Protein AF-A0A2W4PT23-F1 (afdb_monomer_lite)

Secondary structure (DSSP, 8-state):
-EE-TTSEEEEEEE--SS--SS-EEEEEEETTEEEEEEEE---TT-EEEEEEETT-EEEEEE--SS-S-EEEEEE---SPPP-----------PPPPPPPPPPPPPPP-EEEEEEEETTTEEEEEEEE-SS--SS-EEEEEE-TTS-EEEEEEE---TT-EEEEEE-S--SEEEEEETTEEEEEEES--SS------PPP-EEEEEEEETTTEEEEEEEE-SSPPSS-EEEEEE-TT--EEEEEEE---TT-EEEEEE--SS---EEE-TT-

pLDDT: mean 80.27, std 12.63, range [42.88, 95.69]

Sequence (272 aa):
MRCLPDLRARFTILNNGGDMPSPGQYTVVEPSSPDRTESFQLAAGESIDFDAAGNARIDLTYATRSLPFVFLTVQGRCLPLPTVTATATSTPDQPTPPPPPPPPPPAPSLQAAGVCNMTGSASFTITNSGGDMPQQSSYTVTNPAGGTLTSGNFQLAAGDSITIPVTGFNGDITLSGPDFAPVTVSTLCGVPVQPSPRPPSLTGTGVCLEAGGASFTVSNSGSAMTSAQTYTITDEDGNVLQSGTLQLGAGESITIPFTAPRAATTLKTPNQ

Structure (mmCIF, N/CA/C/O backbone):
data_AF-A0A2W4PT23-F1
#
_entry.id   AF-A0A2W4PT23-F1
#
loop_
_atom_site.group_PDB
_atom_site.id
_atom_site.type_symbol
_atom_site.label_atom_id
_atom_site.label_alt_id
_atom_site.label_comp_id
_atom_site.label_asym_id
_atom_site.label_entity_id
_atom_site.label_seq_id
_atom_site.pdbx_PDB_ins_code
_atom_site.Cartn_x
_atom_site.Cartn_y
_atom_site.Cartn_z
_atom_site.occupancy
_atom_site.B_iso_or_equiv
_atom_site.auth_seq_id
_atom_site.auth_comp_id
_atom_site.auth_asym_id
_atom_site.auth_atom_id
_atom_site.pdbx_PDB_model_num
ATOM 1 N N . MET A 1 1 ? -6.877 -13.614 42.109 1.00 81.25 1 MET A N 1
ATOM 2 C CA . MET A 1 1 ? -7.498 -12.956 43.282 1.00 81.25 1 MET A CA 1
ATOM 3 C C . MET A 1 1 ? -7.452 -13.905 44.462 1.00 81.25 1 MET A C 1
ATOM 5 O O . MET A 1 1 ? -7.795 -15.073 44.304 1.00 81.25 1 MET A O 1
ATOM 9 N N . ARG A 1 2 ? -7.068 -13.403 45.636 1.00 87.00 2 ARG A N 1
ATOM 10 C CA . ARG A 1 2 ? -7.125 -14.136 46.903 1.00 87.00 2 ARG A CA 1
ATOM 11 C C . ARG A 1 2 ? -7.658 -13.226 48.006 1.00 87.00 2 ARG A C 1
ATOM 13 O O . ARG A 1 2 ? -7.188 -12.103 48.147 1.00 87.00 2 ARG A O 1
ATOM 20 N N . CYS A 1 3 ? -8.599 -13.729 48.798 1.00 87.06 3 CYS A N 1
ATOM 21 C CA . CYS A 1 3 ? -9.109 -13.003 49.955 1.00 87.06 3 CYS A CA 1
ATOM 22 C C . CYS A 1 3 ? -8.096 -12.999 51.097 1.00 87.06 3 CYS A C 1
ATOM 24 O O . CYS A 1 3 ? -7.482 -14.027 51.403 1.00 87.06 3 CYS A O 1
ATOM 26 N N . LEU A 1 4 ? -7.930 -11.828 51.700 1.00 85.25 4 LEU A N 1
ATOM 27 C CA . LEU A 1 4 ? -7.117 -11.612 52.884 1.00 85.25 4 LEU A CA 1
ATOM 28 C C . LEU A 1 4 ? -8.009 -11.683 54.139 1.00 85.25 4 LEU A C 1
ATOM 30 O O . LEU A 1 4 ? -9.219 -11.461 54.053 1.00 85.25 4 LEU A O 1
ATOM 34 N N . PRO A 1 5 ? -7.445 -12.029 55.309 1.00 79.19 5 PRO A N 1
ATOM 35 C CA . PRO A 1 5 ? -8.213 -12.178 56.549 1.00 79.19 5 PRO A CA 1
ATOM 36 C C . PRO A 1 5 ? -8.799 -10.861 57.089 1.00 79.19 5 PRO A C 1
ATOM 38 O O . PRO A 1 5 ? -9.633 -10.886 57.985 1.00 79.19 5 PRO A O 1
ATOM 41 N N . ASP A 1 6 ? -8.382 -9.720 56.548 1.00 82.50 6 ASP A N 1
ATOM 42 C CA . ASP A 1 6 ? -8.751 -8.362 56.955 1.00 82.50 6 ASP A CA 1
ATOM 43 C C . ASP A 1 6 ? -9.803 -7.718 56.031 1.00 82.50 6 ASP A C 1
ATOM 45 O O . ASP A 1 6 ? -9.895 -6.495 55.953 1.00 82.50 6 ASP A O 1
ATOM 49 N N . LEU A 1 7 ? -10.594 -8.536 55.325 1.00 79.00 7 LEU A N 1
ATOM 50 C CA . LEU A 1 7 ? -11.640 -8.108 54.382 1.00 79.00 7 LEU A CA 1
ATOM 51 C C . LEU A 1 7 ? -11.121 -7.419 53.107 1.00 79.00 7 LEU A C 1
ATOM 53 O O . LEU A 1 7 ? -11.925 -6.941 52.303 1.00 79.00 7 LEU A O 1
ATOM 57 N N . ARG A 1 8 ? -9.803 -7.396 52.874 1.00 85.75 8 ARG A N 1
ATOM 58 C CA . ARG A 1 8 ? -9.197 -6.961 51.607 1.00 85.75 8 ARG A CA 1
ATOM 59 C C . ARG A 1 8 ? -9.041 -8.122 50.623 1.00 85.75 8 ARG A C 1
ATOM 61 O O . ARG A 1 8 ? -9.168 -9.300 50.972 1.00 85.75 8 ARG A O 1
ATOM 68 N N . ALA A 1 9 ? -8.776 -7.793 49.366 1.00 86.94 9 ALA A N 1
ATOM 69 C CA . ALA A 1 9 ? -8.454 -8.748 48.316 1.00 86.94 9 ALA A CA 1
ATOM 70 C C . ALA A 1 9 ? -7.077 -8.429 47.729 1.00 86.94 9 ALA A C 1
ATOM 72 O O . ALA A 1 9 ? -6.799 -7.285 47.378 1.00 86.94 9 ALA A O 1
ATOM 73 N N . ARG A 1 10 ? -6.243 -9.461 47.577 1.00 89.12 10 ARG A N 1
ATOM 74 C CA . ARG A 1 10 ? -5.016 -9.383 46.783 1.00 89.12 10 ARG A CA 1
ATOM 75 C C . ARG A 1 10 ? -5.307 -9.776 45.343 1.00 89.12 10 ARG A C 1
ATOM 77 O O . ARG A 1 10 ? -5.818 -10.877 45.077 1.00 89.12 10 ARG A O 1
ATOM 84 N N . PHE A 1 11 ? -4.979 -8.888 44.419 1.00 91.44 11 PHE A N 1
ATOM 85 C CA . PHE A 1 11 ? -5.082 -9.094 42.983 1.00 91.44 11 PHE A CA 1
ATOM 86 C C . PHE A 1 11 ? -3.703 -9.400 42.410 1.00 91.44 11 PHE A C 1
ATOM 88 O O . PHE A 1 11 ? -2.712 -8.822 42.838 1.00 91.44 11 PHE A O 1
ATOM 95 N N . THR A 1 12 ? -3.675 -10.321 41.449 1.00 91.19 12 THR A N 1
ATOM 96 C CA . THR A 1 12 ? -2.465 -10.741 40.740 1.00 91.19 12 THR A CA 1
ATOM 97 C C . THR A 1 12 ? -2.741 -10.568 39.259 1.00 91.19 12 THR A C 1
ATOM 99 O O . THR A 1 12 ? -3.706 -11.152 38.754 1.00 91.19 12 THR A O 1
ATOM 102 N N . ILE A 1 13 ? -1.917 -9.782 38.576 1.00 91.56 13 ILE A N 1
ATOM 103 C CA . ILE A 1 13 ? -1.902 -9.703 37.115 1.00 91.56 13 ILE A CA 1
ATOM 104 C C . ILE A 1 13 ? -0.728 -10.559 36.663 1.00 91.56 13 ILE A C 1
ATOM 106 O O . ILE A 1 13 ? 0.407 -10.260 37.013 1.00 91.56 13 ILE A O 1
ATOM 110 N N . LEU A 1 14 ? -1.008 -11.629 35.922 1.00 90.25 14 LEU A N 1
ATOM 111 C CA . LEU A 1 14 ? -0.014 -12.586 35.439 1.00 90.25 14 LEU A CA 1
ATOM 112 C C . LEU A 1 14 ? -0.010 -12.589 33.910 1.00 90.25 14 LEU A C 1
ATOM 114 O O . LEU A 1 14 ? -1.056 -12.803 33.290 1.00 90.25 14 LEU A O 1
ATOM 118 N N . ASN A 1 15 ? 1.163 -12.407 33.307 1.00 87.94 15 ASN A N 1
ATOM 119 C CA . ASN A 1 15 ? 1.339 -12.547 31.870 1.00 87.94 15 ASN A CA 1
ATOM 120 C C . ASN A 1 15 ? 1.657 -14.005 31.502 1.00 87.94 15 ASN A C 1
ATOM 122 O O . ASN A 1 15 ? 2.804 -14.433 31.548 1.00 87.94 15 ASN A O 1
ATOM 126 N N . ASN A 1 16 ? 0.644 -14.766 31.085 1.00 85.62 16 ASN A N 1
ATOM 127 C CA . ASN A 1 16 ? 0.825 -16.141 30.592 1.00 85.62 16 ASN A CA 1
ATOM 128 C C . ASN A 1 16 ? 1.268 -16.222 29.116 1.00 85.62 16 ASN A C 1
ATOM 130 O O . ASN A 1 16 ? 1.368 -17.319 28.567 1.00 85.62 16 ASN A O 1
ATOM 134 N N . GLY A 1 17 ? 1.463 -15.079 28.452 1.00 83.62 17 GLY A N 1
ATOM 135 C CA . GLY A 1 17 ? 1.886 -14.984 27.058 1.00 83.62 17 GLY A CA 1
ATOM 136 C C . GLY A 1 17 ? 3.363 -14.618 26.904 1.00 83.62 17 GLY A C 1
ATOM 137 O O . GLY A 1 17 ? 4.190 -14.885 27.772 1.00 83.62 17 GLY A O 1
ATOM 138 N N . GLY A 1 18 ? 3.692 -14.008 25.762 1.00 81.44 18 GLY A N 1
ATOM 139 C CA . GLY A 1 18 ? 5.002 -13.394 25.524 1.00 81.44 18 GLY A CA 1
ATOM 140 C C . GLY A 1 18 ? 5.109 -11.987 26.120 1.00 81.44 18 GLY A C 1
ATOM 141 O O . GLY A 1 18 ? 4.127 -11.455 26.635 1.00 81.44 18 GLY A O 1
ATOM 142 N N . ASP A 1 19 ? 6.285 -11.369 26.004 1.00 85.44 19 ASP A N 1
ATOM 143 C CA . ASP A 1 19 ? 6.541 -10.020 26.529 1.00 85.44 19 ASP A CA 1
ATOM 144 C C . ASP A 1 19 ? 5.517 -8.993 26.032 1.00 85.44 19 ASP A C 1
ATOM 146 O O . ASP A 1 19 ? 5.179 -8.951 24.839 1.00 85.44 19 ASP A O 1
ATOM 150 N N . MET A 1 20 ? 5.055 -8.137 26.947 1.00 87.50 20 MET A N 1
ATOM 151 C CA . MET A 1 20 ? 4.189 -7.015 26.603 1.00 87.50 20 MET A CA 1
ATOM 152 C C . MET A 1 20 ? 4.924 -6.038 25.663 1.00 87.50 20 MET A C 1
ATOM 154 O O . MET A 1 20 ? 5.997 -5.544 26.021 1.00 87.50 20 MET A O 1
ATOM 158 N N . PRO A 1 21 ? 4.354 -5.704 24.486 1.00 83.06 21 PRO A N 1
ATOM 159 C CA . PRO A 1 21 ? 4.997 -4.820 23.511 1.00 83.06 21 PRO A CA 1
ATOM 160 C C . PRO A 1 21 ? 5.083 -3.359 23.982 1.00 83.06 21 PRO A C 1
ATOM 162 O O . PRO A 1 21 ? 5.933 -2.613 23.504 1.00 83.06 21 PRO A O 1
ATOM 165 N N . SER A 1 22 ? 4.220 -2.947 24.915 1.00 86.88 22 SER A N 1
ATOM 166 C CA . SER A 1 22 ? 4.201 -1.619 25.532 1.00 86.88 22 SER A CA 1
ATOM 167 C C . SER A 1 22 ? 3.614 -1.694 26.950 1.00 86.88 22 SER A C 1
ATOM 169 O O . SER A 1 22 ? 2.909 -2.663 27.255 1.00 86.88 22 SER A O 1
ATOM 171 N N . PRO A 1 23 ? 3.849 -0.687 27.814 1.00 84.88 23 PRO A N 1
ATOM 172 C CA . PRO A 1 23 ? 3.191 -0.603 29.116 1.00 84.88 23 PRO A CA 1
ATOM 173 C C . PRO A 1 23 ? 1.659 -0.602 29.000 1.00 84.88 23 PRO A C 1
ATOM 175 O O . PRO A 1 23 ? 1.096 0.071 28.135 1.00 84.88 23 PRO A O 1
ATOM 178 N N . GLY A 1 24 ? 1.000 -1.353 29.880 1.00 88.12 24 GLY A N 1
ATOM 179 C CA . GLY A 1 24 ? -0.436 -1.305 30.137 1.00 88.12 24 GLY A CA 1
ATOM 180 C C . GLY A 1 24 ? -0.767 -0.428 31.347 1.00 88.12 24 GLY A C 1
ATOM 181 O O . GLY A 1 24 ? 0.122 0.118 32.001 1.00 88.12 24 GLY A O 1
ATOM 182 N N . GLN A 1 25 ? -2.056 -0.296 31.647 1.00 91.25 25 GLN A N 1
ATOM 183 C CA . GLN A 1 25 ? -2.590 0.452 32.787 1.00 91.25 25 GLN A CA 1
ATOM 184 C C . GLN A 1 25 ? -3.638 -0.392 33.517 1.00 91.25 25 GLN A C 1
ATOM 186 O O . GLN A 1 25 ? -4.401 -1.122 32.880 1.00 91.25 25 GLN A O 1
ATOM 191 N N . TYR A 1 26 ? -3.710 -0.276 34.837 1.00 90.75 26 TYR A N 1
ATOM 192 C CA . TYR A 1 26 ? -4.813 -0.814 35.625 1.00 90.75 26 TYR A CA 1
ATOM 193 C C . TYR A 1 26 ? -5.399 0.259 36.535 1.00 90.75 26 TYR A C 1
ATOM 195 O O . TYR A 1 26 ? -4.670 1.066 37.107 1.00 90.75 26 TYR A O 1
ATOM 203 N N . THR A 1 27 ? -6.721 0.250 36.672 1.00 88.88 27 THR A N 1
ATOM 204 C CA . THR A 1 27 ? -7.474 1.147 37.543 1.00 88.88 27 THR A CA 1
ATOM 205 C C . THR A 1 27 ? -8.148 0.338 38.639 1.00 88.88 27 THR A C 1
ATOM 207 O O . THR A 1 27 ? -8.889 -0.609 38.368 1.00 88.88 27 THR A O 1
ATOM 210 N N . VAL A 1 28 ? -7.884 0.717 39.885 1.00 89.38 28 VAL A N 1
ATOM 211 C CA . VAL A 1 28 ? -8.547 0.189 41.075 1.00 89.38 28 VAL A CA 1
ATOM 212 C C . VAL A 1 28 ? -9.722 1.101 41.400 1.00 89.38 28 VAL A C 1
ATOM 214 O O . VAL A 1 28 ? -9.522 2.258 41.766 1.00 89.38 28 VAL A O 1
ATOM 217 N N . VAL A 1 29 ? -10.932 0.567 41.268 1.00 85.88 29 VAL A N 1
ATOM 218 C CA . VAL A 1 29 ? -12.188 1.245 41.594 1.00 85.88 29 VAL A CA 1
ATOM 219 C C . VAL A 1 29 ? -12.684 0.707 42.931 1.00 85.88 29 VAL A C 1
ATOM 221 O O . VAL A 1 29 ? -13.097 -0.456 43.041 1.00 85.88 29 VAL A O 1
ATOM 224 N N . GLU A 1 30 ? -12.637 1.549 43.961 1.00 83.88 30 GLU A N 1
ATOM 225 C CA . GLU A 1 30 ? -13.124 1.221 45.300 1.00 83.88 30 GLU A CA 1
ATOM 226 C C . GLU A 1 30 ? -14.413 1.996 45.611 1.00 83.88 30 GLU A C 1
ATOM 228 O O . GLU A 1 30 ? -14.512 3.176 45.290 1.00 83.88 30 GLU A O 1
ATOM 233 N N . PRO A 1 31 ? -15.407 1.397 46.293 1.00 70.50 31 PRO A N 1
ATOM 234 C CA . PRO A 1 31 ? -16.685 2.071 46.556 1.00 70.50 31 PRO A CA 1
ATOM 235 C C . PRO A 1 31 ? -16.590 3.339 47.419 1.00 70.50 31 PRO A C 1
ATOM 237 O O . PRO A 1 31 ? -17.523 4.137 47.440 1.00 70.50 31 PRO A O 1
ATOM 240 N N . SER A 1 32 ? -15.509 3.488 48.186 1.00 69.12 32 SER A N 1
ATOM 241 C CA . SER A 1 32 ? -15.332 4.537 49.199 1.00 69.12 32 SER A CA 1
ATOM 242 C C . SER A 1 32 ? -14.021 5.315 49.058 1.00 69.12 32 SER A C 1
ATOM 244 O O . SER A 1 32 ? -13.707 6.120 49.934 1.00 69.12 32 SER A O 1
ATOM 246 N N . SER A 1 33 ? -13.265 5.079 47.985 1.00 72.81 33 SER A N 1
ATOM 247 C CA . SER A 1 33 ? -11.980 5.734 47.722 1.00 72.81 33 SER A CA 1
ATOM 248 C C . SER A 1 33 ? -11.963 6.254 46.283 1.00 72.81 33 SER A C 1
ATOM 250 O O . SER A 1 33 ? -12.642 5.685 45.431 1.00 72.81 33 SER A O 1
ATOM 252 N N . PRO A 1 34 ? -11.211 7.325 45.985 1.00 75.38 34 PRO A N 1
ATOM 253 C CA . PRO A 1 34 ? -11.021 7.760 44.607 1.00 75.38 34 PRO A CA 1
ATOM 254 C C . PRO A 1 34 ? -10.307 6.679 43.787 1.00 75.38 34 PRO A C 1
ATOM 256 O O . PRO A 1 34 ? -9.415 5.996 44.297 1.00 75.38 34 PRO A O 1
ATOM 259 N N . ASP A 1 35 ? -10.678 6.571 42.513 1.00 85.12 35 ASP A N 1
ATOM 260 C CA . ASP A 1 35 ? -10.074 5.622 41.581 1.00 85.12 35 ASP A CA 1
ATOM 261 C C . ASP A 1 35 ? -8.565 5.858 41.456 1.00 85.12 35 ASP A C 1
ATOM 263 O O . ASP A 1 35 ? -8.101 6.992 41.294 1.00 85.12 35 ASP A O 1
ATOM 267 N N . ARG A 1 36 ? -7.788 4.772 41.507 1.00 83.00 36 ARG A N 1
ATOM 268 C CA . ARG A 1 36 ? -6.328 4.822 41.375 1.00 83.00 36 ARG A CA 1
ATOM 269 C C . ARG A 1 36 ? -5.891 4.114 40.107 1.00 83.00 36 ARG A C 1
ATOM 271 O O . ARG A 1 36 ? -6.128 2.918 39.973 1.00 83.00 36 ARG A O 1
ATOM 278 N N . THR A 1 37 ? -5.209 4.831 39.220 1.00 88.31 37 THR A N 1
ATOM 279 C CA . THR A 1 37 ? -4.675 4.282 37.967 1.00 88.31 37 THR A CA 1
ATOM 280 C C . THR A 1 37 ? -3.157 4.194 38.022 1.00 88.31 37 THR A C 1
ATOM 282 O O . THR A 1 37 ? -2.494 5.171 38.368 1.00 88.31 37 THR A O 1
ATOM 285 N N . GLU A 1 38 ? -2.611 3.036 37.662 1.00 83.81 38 GLU A N 1
ATOM 286 C CA . GLU A 1 38 ? -1.173 2.779 37.624 1.00 83.81 38 GLU A CA 1
ATOM 287 C C . GLU A 1 38 ? -0.766 2.033 36.354 1.00 83.81 38 GLU A C 1
ATOM 289 O O . GLU A 1 38 ? -1.519 1.216 35.819 1.00 83.81 38 GLU A O 1
ATOM 294 N N . SER A 1 39 ? 0.455 2.293 35.887 1.00 89.69 39 SER A N 1
ATOM 295 C CA . SER A 1 39 ? 1.035 1.600 34.743 1.00 89.69 39 SER A CA 1
ATOM 296 C C . SER A 1 39 ? 1.781 0.334 35.160 1.00 89.69 39 SER A C 1
ATOM 298 O O . SER A 1 39 ? 2.325 0.236 36.259 1.00 89.69 39 SER A O 1
ATOM 300 N N . PHE A 1 40 ? 1.829 -0.643 34.259 1.00 89.31 40 PHE A N 1
ATOM 301 C CA . PHE A 1 40 ? 2.588 -1.876 34.444 1.00 89.31 40 PHE A CA 1
ATOM 302 C C . PHE A 1 40 ? 3.126 -2.384 33.103 1.00 89.31 40 PHE A C 1
ATOM 304 O O . PHE A 1 40 ? 2.519 -2.173 32.054 1.00 89.31 40 PHE A O 1
ATOM 311 N N . GLN A 1 41 ? 4.262 -3.073 33.117 1.00 91.75 41 GLN A N 1
ATOM 312 C CA . GLN A 1 41 ? 4.786 -3.779 31.951 1.00 91.75 41 GLN A CA 1
ATOM 313 C C . GLN A 1 41 ? 5.394 -5.091 32.429 1.00 91.75 41 GLN A C 1
ATOM 315 O O . GLN A 1 41 ? 6.263 -5.073 33.291 1.00 91.75 41 GLN A O 1
ATOM 320 N N . LEU A 1 42 ? 4.900 -6.207 31.897 1.00 88.19 42 LEU A N 1
ATOM 321 C CA . LEU A 1 42 ? 5.284 -7.554 32.309 1.00 88.19 42 LEU A CA 1
ATOM 322 C C . LEU A 1 42 ? 5.987 -8.278 31.161 1.00 88.19 42 LEU A C 1
ATOM 324 O O . LEU A 1 42 ? 5.471 -8.340 30.036 1.00 88.19 42 LEU A O 1
ATOM 328 N N . ALA A 1 43 ? 7.137 -8.871 31.456 1.00 87.62 43 ALA A N 1
ATOM 329 C CA . ALA A 1 43 ? 7.764 -9.874 30.608 1.00 87.62 43 ALA A CA 1
ATOM 330 C C . ALA A 1 43 ? 6.937 -11.175 30.580 1.00 87.62 43 ALA A C 1
ATOM 332 O O . ALA A 1 43 ? 5.963 -11.347 31.322 1.00 87.62 43 ALA A O 1
ATOM 333 N N . ALA A 1 44 ? 7.300 -12.098 29.694 1.00 86.44 44 ALA A N 1
ATOM 334 C CA . ALA A 1 44 ? 6.680 -13.414 29.603 1.00 86.44 44 ALA A CA 1
ATOM 335 C C . ALA A 1 44 ? 6.786 -14.170 30.940 1.00 86.44 44 ALA A C 1
ATOM 337 O O . ALA A 1 44 ? 7.880 -14.381 31.464 1.00 86.44 44 ALA A O 1
ATOM 338 N N . GLY A 1 45 ? 5.647 -14.592 31.491 1.00 79.75 45 GLY A N 1
ATOM 339 C CA . GLY A 1 45 ? 5.566 -15.289 32.777 1.00 79.75 45 GLY A CA 1
ATOM 340 C C . GLY A 1 45 ? 5.680 -14.390 34.012 1.00 79.75 45 GLY A C 1
ATOM 341 O O . GLY A 1 45 ? 5.601 -14.899 35.129 1.00 79.75 45 GLY A O 1
ATOM 342 N N . GLU A 1 46 ? 5.860 -13.077 33.847 1.00 92.06 46 GLU A N 1
ATOM 343 C CA . GLU A 1 46 ? 5.964 -12.144 34.968 1.00 92.06 46 GLU A CA 1
ATOM 344 C C . GLU A 1 46 ? 4.580 -11.811 35.548 1.00 92.06 46 GLU A C 1
ATOM 346 O O . GLU A 1 46 ? 3.558 -11.833 34.851 1.00 92.06 46 GLU A O 1
ATOM 351 N N . SER A 1 47 ? 4.546 -11.481 36.839 1.00 91.81 47 SER A N 1
ATOM 352 C CA . SER A 1 47 ? 3.337 -11.038 37.522 1.00 91.81 47 SER A CA 1
ATOM 353 C C . SER A 1 47 ? 3.585 -9.885 38.478 1.00 91.81 47 SER A C 1
ATOM 355 O O . SER A 1 47 ? 4.630 -9.826 39.122 1.00 91.81 47 SER A O 1
ATOM 357 N N . ILE A 1 48 ? 2.565 -9.048 38.652 1.00 90.50 48 ILE A N 1
ATOM 358 C CA . ILE A 1 48 ? 2.486 -8.075 39.743 1.00 90.50 48 ILE A CA 1
ATOM 359 C C . ILE A 1 48 ? 1.340 -8.414 40.692 1.00 90.50 48 ILE A C 1
ATOM 361 O O . ILE A 1 48 ? 0.301 -8.927 40.270 1.00 90.50 48 ILE A O 1
ATOM 365 N N . ASP A 1 49 ? 1.531 -8.068 41.963 1.00 92.38 49 ASP A N 1
ATOM 366 C CA . ASP A 1 49 ? 0.539 -8.207 43.022 1.00 92.38 49 ASP A CA 1
ATOM 367 C C . ASP A 1 49 ? 0.249 -6.854 43.671 1.00 92.38 49 ASP A C 1
ATOM 369 O O . ASP A 1 49 ? 1.163 -6.071 43.932 1.00 92.38 49 ASP A O 1
ATOM 373 N N . PHE A 1 50 ? -1.018 -6.606 43.993 1.00 88.88 50 PHE A N 1
ATOM 374 C CA . PHE A 1 50 ? -1.431 -5.449 44.784 1.00 88.88 50 PHE A CA 1
ATOM 375 C C . PHE A 1 50 ? -2.688 -5.756 45.604 1.00 88.88 50 PHE A C 1
ATOM 377 O O . PHE A 1 50 ? -3.506 -6.606 45.238 1.00 88.88 50 PHE A O 1
ATOM 384 N N . ASP A 1 51 ? -2.845 -5.048 46.720 1.00 89.88 51 ASP A N 1
ATOM 385 C CA . ASP A 1 51 ? -3.978 -5.202 47.631 1.00 89.88 51 ASP A CA 1
ATOM 386 C C . ASP A 1 51 ? -4.983 -4.061 47.429 1.00 89.88 51 ASP A C 1
ATOM 388 O O . ASP A 1 51 ? -4.597 -2.898 47.318 1.00 89.88 51 ASP A O 1
ATOM 392 N N . ALA A 1 52 ? -6.272 -4.396 47.416 1.00 87.38 52 ALA A N 1
ATOM 393 C CA . ALA A 1 52 ? -7.381 -3.443 47.347 1.00 87.38 52 ALA A CA 1
ATOM 394 C C . ALA A 1 52 ? -8.557 -3.911 48.223 1.00 87.38 52 ALA A C 1
ATOM 396 O O . ALA A 1 52 ? -8.517 -4.997 48.815 1.00 87.38 52 ALA A O 1
ATOM 397 N N . ALA A 1 53 ? -9.616 -3.105 48.329 1.00 86.25 53 ALA A N 1
ATOM 398 C CA . ALA A 1 53 ? -10.826 -3.490 49.057 1.00 86.25 53 ALA A CA 1
ATOM 399 C C . ALA A 1 53 ? -11.388 -4.852 48.590 1.00 86.25 53 ALA A C 1
ATOM 401 O O . ALA A 1 53 ? -11.322 -5.218 47.415 1.00 86.25 53 ALA A O 1
ATOM 402 N N . GLY A 1 54 ? -11.984 -5.622 49.508 1.00 83.31 54 GLY A N 1
ATOM 403 C CA . GLY A 1 54 ? -12.472 -6.978 49.229 1.00 83.31 54 GLY A CA 1
ATOM 404 C C . GLY A 1 54 ? -13.549 -7.076 48.146 1.00 83.31 54 GLY A C 1
ATOM 405 O O . GLY A 1 54 ? -13.762 -8.159 47.601 1.00 83.31 54 GLY A O 1
ATOM 406 N N . ASN A 1 55 ? -14.209 -5.963 47.826 1.00 84.44 55 ASN A N 1
ATOM 407 C CA . ASN A 1 55 ? -15.194 -5.804 46.757 1.00 84.44 55 ASN A CA 1
ATOM 408 C C . ASN A 1 55 ? -14.753 -4.832 45.646 1.00 84.44 55 ASN A C 1
ATOM 410 O O . ASN A 1 55 ? -15.591 -4.429 44.836 1.00 84.44 55 ASN A O 1
AT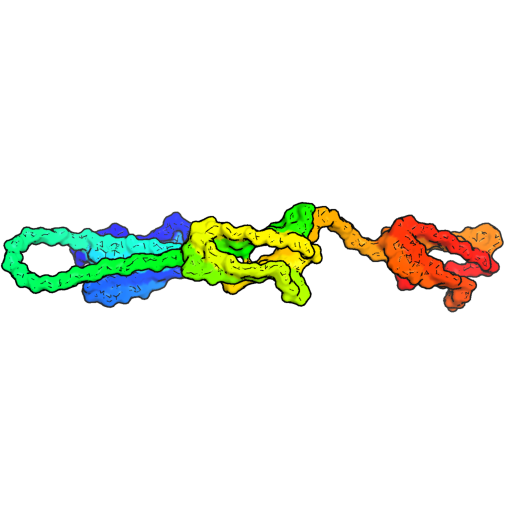OM 414 N N . ALA A 1 56 ? -13.471 -4.455 45.606 1.00 86.19 56 ALA A N 1
ATOM 415 C CA . ALA A 1 56 ? -12.930 -3.565 44.586 1.00 86.19 56 ALA A CA 1
ATOM 416 C C . ALA A 1 56 ? -13.092 -4.162 43.182 1.00 86.19 56 ALA A C 1
ATOM 418 O O . ALA A 1 56 ? -13.005 -5.382 42.989 1.00 86.19 56 ALA A O 1
ATOM 419 N N . ARG A 1 57 ? -13.311 -3.291 42.199 1.00 87.38 57 ARG A N 1
ATOM 420 C CA . ARG A 1 57 ? -13.297 -3.634 40.778 1.00 87.38 57 ARG A CA 1
ATOM 421 C C . ARG A 1 57 ? -11.970 -3.180 40.186 1.00 87.38 57 ARG A C 1
ATOM 423 O O . ARG A 1 57 ? -11.549 -2.054 40.412 1.00 87.38 57 ARG A O 1
ATOM 430 N N . ILE A 1 58 ? -11.333 -4.057 39.424 1.00 88.94 58 ILE A N 1
ATOM 431 C CA . ILE A 1 58 ? -10.103 -3.759 38.701 1.00 88.94 58 ILE A CA 1
ATOM 432 C C . ILE A 1 58 ? -10.419 -3.749 37.215 1.00 88.94 58 ILE A C 1
ATOM 434 O O . ILE A 1 58 ? -10.898 -4.757 36.690 1.00 88.94 58 ILE A O 1
ATOM 438 N N . ASP A 1 59 ? -10.115 -2.635 36.562 1.00 89.38 59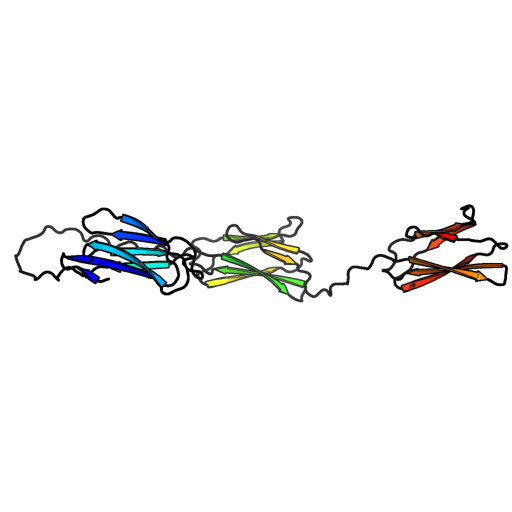 ASP A N 1
ATOM 439 C CA . ASP A 1 59 ? -10.192 -2.473 35.115 1.00 89.38 59 ASP A CA 1
ATOM 440 C C . ASP A 1 59 ? -8.771 -2.388 34.545 1.00 89.38 59 ASP A C 1
ATOM 442 O O . ASP A 1 59 ? -7.964 -1.571 34.977 1.00 89.38 59 ASP A O 1
ATOM 446 N N . LEU A 1 60 ? -8.438 -3.264 33.603 1.00 90.25 60 LEU A N 1
ATOM 447 C CA . LEU A 1 60 ? -7.095 -3.456 33.061 1.00 90.25 60 LEU A CA 1
ATOM 448 C C . LEU A 1 60 ? -7.092 -3.162 31.563 1.00 90.25 60 LEU A C 1
ATOM 450 O O . LEU A 1 60 ? -7.949 -3.663 30.840 1.00 90.25 60 LEU A O 1
ATOM 454 N N . THR A 1 61 ? -6.084 -2.436 31.086 1.00 86.62 61 THR A N 1
ATOM 455 C CA . THR A 1 61 ? -5.816 -2.205 29.660 1.00 86.62 61 THR A CA 1
ATOM 456 C C . THR A 1 61 ? -4.375 -2.540 29.307 1.00 86.62 61 THR A C 1
ATOM 458 O O . THR A 1 61 ? -3.446 -2.116 29.989 1.00 86.62 61 THR A O 1
ATOM 461 N N . TYR A 1 62 ? -4.167 -3.293 28.229 1.00 85.31 62 TYR A N 1
ATOM 462 C CA . TYR A 1 62 ? -2.831 -3.622 27.723 1.00 85.31 62 TYR A CA 1
ATOM 463 C C . TYR A 1 62 ? -2.859 -3.962 26.231 1.00 85.31 62 TYR A C 1
ATOM 465 O O . TYR A 1 62 ? -3.915 -4.229 25.661 1.00 85.31 62 TYR A O 1
ATOM 473 N N . ALA A 1 63 ? -1.688 -3.958 25.601 1.00 79.56 63 ALA A N 1
ATOM 474 C CA . ALA A 1 63 ? -1.504 -4.377 24.218 1.00 79.56 63 ALA A CA 1
ATOM 475 C C . ALA A 1 63 ? -0.841 -5.760 24.156 1.00 79.56 63 ALA A C 1
ATOM 477 O O . ALA A 1 63 ? -0.082 -6.154 25.042 1.00 79.56 63 ALA A O 1
ATOM 478 N N . THR A 1 64 ? -1.093 -6.489 23.076 1.00 82.38 64 THR A N 1
ATOM 479 C CA . THR A 1 64 ? -0.398 -7.730 22.715 1.00 82.38 64 THR A CA 1
ATOM 480 C C . THR A 1 64 ? 0.243 -7.566 21.339 1.00 82.38 64 THR A C 1
ATOM 482 O O . THR A 1 64 ? 0.002 -6.581 20.644 1.00 82.38 64 THR A O 1
ATOM 485 N N . ARG A 1 65 ? 1.042 -8.542 20.895 1.00 71.19 65 ARG A N 1
ATOM 486 C CA . ARG A 1 65 ? 1.615 -8.521 19.535 1.00 71.19 65 ARG A CA 1
ATOM 487 C C . ARG A 1 65 ? 0.563 -8.579 18.422 1.00 71.19 65 ARG A C 1
ATOM 489 O O . ARG A 1 65 ? 0.868 -8.205 17.297 1.00 71.19 65 ARG A O 1
ATOM 496 N N . SER A 1 66 ? -0.638 -9.071 18.723 1.00 76.81 66 SER A N 1
ATOM 497 C CA . SER A 1 66 ? -1.710 -9.270 17.739 1.00 76.81 66 SER A CA 1
ATOM 498 C C . SER A 1 66 ? -2.849 -8.262 17.880 1.00 76.81 66 SER A C 1
ATOM 500 O O . SER A 1 66 ? -3.533 -7.987 16.903 1.00 76.81 66 SER A O 1
ATOM 502 N N . LEU A 1 67 ? -3.058 -7.716 19.081 1.00 68.19 67 LEU A N 1
ATOM 503 C CA . LEU A 1 67 ? -4.118 -6.757 19.382 1.00 68.19 67 LEU A CA 1
ATOM 504 C C . LEU A 1 67 ? -3.508 -5.517 20.044 1.00 68.19 67 LEU A C 1
ATOM 506 O O . LEU A 1 67 ? -2.915 -5.657 21.116 1.00 68.19 67 LEU A O 1
ATOM 510 N N . PRO A 1 68 ? -3.681 -4.312 19.472 1.00 71.88 68 PRO A N 1
ATOM 511 C CA . PRO A 1 68 ? -3.135 -3.082 20.045 1.00 71.88 68 PRO A CA 1
ATOM 512 C C . PRO A 1 68 ? -3.848 -2.659 21.338 1.00 71.88 68 PRO A C 1
ATOM 514 O O . PRO A 1 68 ? -3.333 -1.818 22.068 1.00 71.88 68 PRO A O 1
ATOM 517 N N . PHE A 1 69 ? -5.021 -3.230 21.627 1.00 72.38 69 PHE A N 1
ATOM 518 C CA . PHE A 1 69 ? -5.822 -2.898 22.798 1.00 72.38 69 PHE A CA 1
ATOM 519 C C . PHE A 1 69 ? -6.616 -4.113 23.288 1.00 72.38 69 PHE A C 1
ATOM 521 O O . PHE A 1 69 ? -7.357 -4.731 22.524 1.00 72.38 69 PHE A O 1
ATOM 528 N N . VAL A 1 70 ? -6.470 -4.443 24.568 1.00 82.00 70 VAL A N 1
ATOM 529 C CA . VAL A 1 70 ? -7.210 -5.491 25.274 1.00 82.00 70 VAL A CA 1
ATOM 530 C C . VAL A 1 70 ? -7.680 -4.931 26.611 1.00 82.00 70 VAL A C 1
ATOM 532 O O . VAL A 1 70 ? -6.897 -4.304 27.324 1.00 82.00 70 VAL A O 1
ATOM 535 N N . PHE A 1 71 ? -8.946 -5.178 26.952 1.00 85.69 71 PHE A N 1
ATOM 536 C CA . PHE A 1 71 ? -9.571 -4.736 28.196 1.00 85.69 71 PHE A CA 1
ATOM 537 C C . PHE A 1 71 ? -10.043 -5.931 29.030 1.00 85.69 71 PHE A C 1
ATOM 539 O O . PHE A 1 71 ? -10.703 -6.826 28.499 1.00 85.69 71 PHE A O 1
ATOM 546 N N . LEU A 1 72 ? -9.735 -5.947 30.329 1.00 84.69 72 LEU A N 1
ATOM 547 C CA . LEU A 1 72 ? -10.275 -6.924 31.279 1.00 84.69 72 LEU A CA 1
ATOM 548 C C . LEU A 1 72 ? -10.858 -6.228 32.501 1.00 84.69 72 LEU A C 1
ATOM 550 O O . LEU A 1 72 ? -10.310 -5.246 32.987 1.00 84.69 72 LEU A O 1
ATOM 554 N N . THR A 1 73 ? -11.908 -6.828 33.053 1.00 88.81 73 THR A N 1
ATOM 555 C CA . THR A 1 73 ? -12.489 -6.428 34.332 1.00 88.81 73 THR A CA 1
ATOM 556 C C . THR A 1 73 ? -12.538 -7.621 35.273 1.00 88.81 73 THR A C 1
ATOM 558 O O . THR A 1 73 ? -12.972 -8.709 34.890 1.00 88.81 73 THR A O 1
ATOM 561 N N . VAL A 1 74 ? -12.161 -7.410 36.532 1.00 88.06 74 VAL A N 1
ATOM 562 C CA . VAL A 1 74 ? -12.364 -8.379 37.615 1.00 88.06 74 VAL A CA 1
ATOM 563 C C . VAL A 1 74 ? -12.927 -7.682 38.848 1.00 88.06 74 VAL A C 1
ATOM 565 O O . VAL A 1 74 ? -12.578 -6.545 39.139 1.00 88.06 74 VAL A O 1
ATOM 568 N N . GLN A 1 75 ? -13.805 -8.360 39.587 1.00 87.69 75 GLN A N 1
ATOM 569 C CA . GLN A 1 75 ? -14.398 -7.826 40.813 1.00 87.69 75 GLN A CA 1
ATOM 570 C C . GLN A 1 75 ? -14.100 -8.732 42.008 1.00 87.69 75 GLN A C 1
ATOM 572 O O . GLN A 1 75 ? -14.315 -9.946 41.951 1.00 87.69 75 GLN A O 1
ATOM 577 N N . GLY A 1 76 ? -13.640 -8.125 43.102 1.00 83.62 76 GLY A N 1
ATOM 578 C CA . GLY A 1 76 ? -13.475 -8.774 44.395 1.00 83.62 76 GLY A CA 1
ATOM 579 C C . GLY A 1 76 ? -14.813 -9.214 44.995 1.00 83.62 76 GLY A C 1
ATOM 580 O O . GLY A 1 76 ? -15.837 -8.550 44.847 1.00 83.62 76 GLY A O 1
ATOM 581 N N . ARG A 1 77 ? -14.813 -10.352 45.692 1.00 82.56 77 ARG A N 1
ATOM 582 C CA . ARG A 1 77 ? -15.971 -10.892 46.431 1.00 82.56 77 ARG A CA 1
ATOM 583 C C . ARG A 1 77 ? -15.569 -11.419 47.812 1.00 82.56 77 ARG A C 1
ATOM 585 O O . ARG A 1 77 ? -16.032 -12.467 48.243 1.00 82.56 77 ARG A O 1
ATOM 592 N N . CYS A 1 78 ? -14.660 -10.719 48.482 1.00 80.69 78 CYS A N 1
ATOM 593 C CA . CYS A 1 78 ? -14.094 -11.138 49.768 1.00 80.69 78 CYS A CA 1
ATOM 594 C C . CYS A 1 78 ? -14.875 -10.643 50.992 1.00 80.69 78 CYS A C 1
ATOM 596 O O . CYS A 1 78 ? -14.494 -10.953 52.118 1.00 80.69 78 CYS A O 1
ATOM 598 N N . LEU A 1 79 ? -15.965 -9.897 50.788 1.00 70.69 79 LEU A N 1
ATOM 599 C CA . LEU A 1 79 ? -16.893 -9.536 51.857 1.00 70.69 79 LEU A CA 1
ATOM 600 C C . LEU A 1 79 ? -17.944 -10.646 52.030 1.00 70.69 79 LEU A C 1
ATOM 602 O O . LEU A 1 79 ? -18.486 -11.115 51.024 1.00 70.69 79 LEU A O 1
ATOM 606 N N . PRO A 1 80 ? -18.254 -11.072 53.270 1.00 58.84 80 PRO A N 1
ATOM 607 C CA . PRO A 1 80 ? -19.338 -12.015 53.512 1.00 58.84 80 PRO A CA 1
ATOM 608 C C . PRO A 1 80 ? -20.666 -11.419 53.032 1.00 58.84 80 PRO A C 1
ATOM 610 O O . PRO A 1 80 ? -20.939 -10.233 53.228 1.00 58.84 80 PRO A O 1
ATOM 613 N N . LEU A 1 81 ? -21.488 -12.254 52.393 1.00 52.94 81 LEU A N 1
ATOM 614 C CA . LEU A 1 81 ? -22.842 -11.890 51.983 1.00 52.94 81 LEU A CA 1
ATOM 615 C C . LEU A 1 81 ? -23.613 -11.417 53.232 1.00 52.94 81 LEU A C 1
ATOM 617 O O . LEU A 1 81 ? -23.587 -12.135 54.234 1.00 52.94 81 LEU A O 1
ATOM 621 N N . PRO A 1 82 ? -24.258 -10.235 53.230 1.00 49.41 82 PRO A N 1
ATOM 622 C CA . PRO A 1 82 ? -24.924 -9.738 54.426 1.00 49.41 82 PRO A CA 1
ATOM 623 C C . PRO A 1 82 ? -26.020 -10.718 54.859 1.00 49.41 82 PRO A C 1
ATOM 625 O O . PRO A 1 82 ? -26.945 -11.010 54.101 1.00 49.41 82 PRO A O 1
ATOM 628 N N . THR A 1 83 ? -25.919 -11.222 56.091 1.00 46.62 83 THR A N 1
ATOM 629 C CA . THR A 1 83 ? -27.020 -11.920 56.760 1.00 46.62 83 THR A CA 1
ATOM 630 C C . THR A 1 83 ? -28.160 -10.921 56.914 1.00 46.62 83 THR A C 1
ATOM 632 O O . THR A 1 83 ? -28.046 -9.945 57.654 1.00 46.62 83 THR A O 1
ATOM 635 N N . VAL A 1 84 ? -29.244 -11.130 56.172 1.00 42.94 84 VAL A N 1
ATOM 636 C CA . VAL A 1 84 ? -30.413 -10.248 56.181 1.00 42.94 84 VAL A CA 1
ATOM 637 C C . VAL A 1 84 ? -31.144 -10.398 57.521 1.00 42.94 84 VAL A C 1
ATOM 639 O O . VAL A 1 84 ? -31.972 -11.288 57.695 1.00 42.94 84 VAL A O 1
ATOM 642 N N . THR A 1 85 ? -30.840 -9.536 58.492 1.00 44.09 85 THR A N 1
ATOM 643 C CA . THR A 1 85 ? -31.726 -9.285 59.637 1.00 44.09 85 THR A CA 1
ATOM 644 C C . THR A 1 85 ? -32.759 -8.264 59.178 1.00 44.09 85 THR A C 1
ATOM 646 O O . THR A 1 85 ? -32.420 -7.113 58.909 1.00 44.09 85 THR A O 1
ATOM 649 N N . ALA A 1 86 ? -34.013 -8.692 59.025 1.00 42.88 86 ALA A N 1
ATOM 650 C CA . ALA A 1 86 ? -35.104 -7.824 58.600 1.00 42.88 86 ALA A CA 1
ATOM 651 C C . ALA A 1 86 ? -35.446 -6.806 59.702 1.00 42.88 86 ALA A C 1
ATOM 653 O O . ALA A 1 86 ? -36.266 -7.071 60.577 1.00 42.88 86 ALA A O 1
ATOM 654 N N . THR A 1 87 ? -34.829 -5.630 59.641 1.00 44.03 87 THR A N 1
ATOM 655 C CA . THR A 1 87 ? -35.315 -4.425 60.318 1.00 44.03 87 THR A CA 1
ATOM 656 C C . THR A 1 87 ? -36.060 -3.605 59.275 1.00 44.03 87 THR A C 1
ATOM 658 O O . THR A 1 87 ? -35.462 -3.133 58.309 1.00 44.03 87 THR A O 1
ATOM 661 N N . ALA A 1 88 ? -37.377 -3.477 59.434 1.00 44.66 88 ALA A N 1
ATOM 662 C CA . ALA A 1 88 ? -38.195 -2.634 58.574 1.00 44.66 88 ALA A CA 1
ATOM 663 C C . ALA A 1 88 ? -37.846 -1.161 58.832 1.00 44.66 88 ALA A C 1
ATOM 665 O O . ALA A 1 88 ? -38.342 -0.549 59.775 1.00 44.66 88 ALA A O 1
ATOM 666 N N . THR A 1 89 ? -36.988 -0.604 57.984 1.00 45.97 89 THR A N 1
ATOM 667 C CA . THR A 1 89 ? -36.740 0.833 57.894 1.00 45.97 89 THR A CA 1
ATOM 668 C C . THR A 1 89 ? -37.271 1.286 56.544 1.00 45.97 89 THR A C 1
ATOM 670 O O . THR A 1 89 ? -36.815 0.816 55.505 1.00 45.97 89 THR A O 1
ATOM 673 N N . SER A 1 90 ? -38.265 2.169 56.550 1.00 47.91 90 SER A N 1
ATOM 674 C CA . SER A 1 90 ? -38.754 2.841 55.349 1.00 47.91 90 SER A CA 1
ATOM 675 C C . SER A 1 90 ? -37.665 3.779 54.822 1.00 47.91 90 SER A C 1
ATOM 677 O O . SER A 1 90 ? -37.503 4.894 55.320 1.00 47.91 90 SER A O 1
ATOM 679 N N . THR A 1 91 ? -36.887 3.312 53.851 1.00 50.66 91 THR A N 1
ATOM 680 C CA . THR A 1 91 ? -35.934 4.129 53.097 1.00 50.66 91 THR A CA 1
ATOM 681 C C . THR A 1 91 ? -36.703 4.983 52.082 1.00 50.66 91 THR A C 1
ATOM 683 O O . THR A 1 91 ? -37.568 4.446 51.388 1.00 50.66 91 THR A O 1
ATOM 686 N N . PRO A 1 92 ? -36.420 6.294 51.965 1.00 53.66 92 PRO A N 1
ATOM 687 C CA . PRO A 1 92 ? -36.871 7.083 50.826 1.00 53.66 92 PRO A CA 1
ATOM 688 C C . PRO A 1 92 ? -36.340 6.445 49.541 1.00 53.66 92 PRO A C 1
ATOM 690 O O . PRO A 1 92 ? -35.206 5.965 49.524 1.00 53.66 92 PRO A O 1
ATOM 693 N N . ASP A 1 93 ? -37.163 6.438 48.499 1.00 51.53 93 ASP A N 1
ATOM 694 C CA . ASP A 1 93 ? -36.862 5.877 47.183 1.00 51.53 93 ASP A CA 1
ATOM 695 C C . ASP A 1 93 ? -35.595 6.544 46.611 1.00 51.53 93 ASP A C 1
ATOM 697 O O . ASP A 1 93 ? -35.628 7.669 46.107 1.00 51.53 93 ASP A O 1
ATOM 701 N N . GLN A 1 94 ? -34.439 5.898 46.796 1.00 57.47 94 GLN A N 1
ATOM 702 C CA . GLN A 1 94 ? -33.182 6.331 46.202 1.00 57.47 94 GLN A CA 1
ATOM 703 C C . GLN A 1 94 ? -33.224 5.893 44.736 1.00 57.47 94 GLN A C 1
ATOM 705 O O . GLN A 1 94 ? -33.278 4.686 44.480 1.00 57.47 94 GLN A O 1
ATOM 710 N N . PRO A 1 95 ? -33.198 6.830 43.769 1.00 56.62 95 PRO A N 1
ATOM 711 C CA . PRO A 1 95 ? -33.251 6.476 42.362 1.00 56.62 95 PRO A CA 1
ATOM 712 C C . PRO A 1 95 ? -32.088 5.540 42.048 1.00 56.62 95 PRO A C 1
ATOM 714 O O . PRO A 1 95 ? -30.937 5.799 42.412 1.00 56.62 95 PRO A O 1
ATOM 717 N N . THR A 1 96 ? -32.414 4.421 41.412 1.00 60.91 96 THR A N 1
ATOM 718 C CA . THR A 1 96 ? -31.448 3.410 40.994 1.00 60.91 96 THR A CA 1
ATOM 719 C C . THR A 1 96 ? -30.350 4.103 40.181 1.00 60.91 96 THR A C 1
ATOM 721 O O . THR A 1 96 ? -30.690 4.860 39.265 1.00 60.91 96 THR A O 1
ATOM 724 N N . PRO A 1 97 ? -29.052 3.900 40.491 1.00 69.88 97 PRO A N 1
ATOM 725 C CA . PRO A 1 97 ? -27.985 4.443 39.666 1.00 69.88 97 PRO A CA 1
ATOM 726 C C . PRO A 1 97 ? -28.224 3.996 38.221 1.00 69.88 97 PRO A C 1
ATOM 728 O O . PRO A 1 97 ? -28.503 2.810 38.004 1.00 69.88 97 PRO A O 1
ATOM 731 N N . PRO A 1 98 ? -28.176 4.913 37.242 1.00 73.56 98 PRO A N 1
ATOM 732 C CA . PRO A 1 98 ? -28.372 4.539 35.854 1.00 73.56 98 PRO A CA 1
ATOM 733 C C . PRO A 1 98 ? -27.338 3.470 35.467 1.00 73.56 98 PRO A C 1
ATOM 735 O O . PRO A 1 98 ? -26.206 3.507 35.964 1.00 73.56 98 PRO A O 1
ATOM 738 N N . PRO A 1 99 ? -27.714 2.499 34.617 1.00 72.25 99 PRO A N 1
ATOM 739 C CA . PRO A 1 99 ? -26.787 1.473 34.165 1.00 72.25 99 PRO A CA 1
ATOM 740 C C . PRO A 1 99 ? -25.521 2.126 33.584 1.00 72.25 99 PRO A C 1
ATOM 742 O O . PRO A 1 99 ? -25.628 3.161 32.916 1.00 72.25 99 PRO A O 1
ATOM 745 N N . PRO A 1 100 ? -24.327 1.556 33.841 1.00 77.88 100 PRO A N 1
ATOM 746 C CA . PRO A 1 100 ? -23.094 2.081 33.279 1.00 77.88 100 PRO A CA 1
ATOM 747 C C . PRO A 1 100 ? -23.208 2.126 31.749 1.00 77.88 100 PRO A C 1
ATOM 749 O O . PRO A 1 100 ? -23.792 1.210 31.155 1.00 77.88 100 PRO A O 1
ATOM 752 N N . PRO A 1 101 ? -22.691 3.186 31.104 1.00 72.44 101 PRO A N 1
ATOM 753 C CA . PRO A 1 101 ? -22.779 3.321 29.662 1.00 72.44 101 PRO A CA 1
ATOM 754 C C . PRO A 1 101 ? -22.103 2.122 28.974 1.00 72.44 101 PRO A C 1
ATOM 756 O O . PRO A 1 101 ? -21.105 1.605 29.489 1.00 72.44 101 PRO A O 1
ATOM 759 N N . PRO A 1 102 ? -22.633 1.661 27.825 1.00 72.50 102 PRO A N 1
ATOM 760 C CA . PRO A 1 102 ? -22.006 0.601 27.046 1.00 72.50 102 PRO A CA 1
ATOM 761 C C . PRO A 1 102 ? -20.537 0.935 26.738 1.00 72.50 102 PRO A C 1
ATOM 763 O O . PRO A 1 102 ? -20.225 2.111 26.522 1.00 72.50 102 PRO A O 1
ATOM 766 N N . PRO A 1 103 ? -19.631 -0.064 26.694 1.00 74.75 103 PRO A N 1
ATOM 767 C CA . PRO A 1 103 ? -18.263 0.165 26.247 1.00 74.75 103 PRO A CA 1
ATOM 768 C C . PRO A 1 103 ? -18.261 0.818 24.852 1.00 74.75 103 PRO A C 1
ATOM 770 O O . PRO A 1 103 ? -19.112 0.469 24.026 1.00 74.75 103 PRO A O 1
ATOM 773 N N . PRO A 1 104 ? -17.335 1.759 24.579 1.00 73.06 104 PRO A N 1
ATOM 774 C CA . PRO A 1 104 ? -17.240 2.395 23.272 1.00 73.06 104 PRO A CA 1
ATOM 775 C C . PRO A 1 104 ? -17.094 1.344 22.162 1.00 73.06 104 PRO A C 1
ATOM 777 O O . PRO A 1 104 ? -16.353 0.373 22.351 1.00 73.06 104 PRO A O 1
ATOM 780 N N . PRO A 1 105 ? -17.766 1.518 21.010 1.00 74.94 105 PRO A N 1
ATOM 781 C CA . PRO A 1 105 ? -17.558 0.653 19.857 1.00 74.94 105 PRO A CA 1
ATOM 782 C C . PRO A 1 105 ? -16.068 0.605 19.476 1.00 74.94 105 PRO A C 1
ATOM 784 O O . PRO A 1 105 ? -15.395 1.639 19.564 1.00 74.94 105 PRO A O 1
ATOM 787 N N . PRO A 1 106 ? -15.536 -0.553 19.040 1.00 78.06 106 PRO A N 1
ATOM 788 C CA . PRO A 1 106 ? -14.188 -0.622 18.488 1.00 78.06 106 PRO A CA 1
ATOM 789 C C . PRO A 1 106 ? -14.016 0.408 17.364 1.00 78.06 106 PRO A C 1
ATOM 791 O O . PRO A 1 106 ? -14.902 0.567 16.527 1.00 78.06 106 PRO A O 1
ATOM 794 N N . ALA A 1 107 ? -12.889 1.118 17.337 1.00 82.81 107 ALA A N 1
ATOM 795 C CA . ALA A 1 107 ? -12.617 2.080 16.272 1.00 82.81 107 ALA A CA 1
ATOM 796 C C . ALA A 1 107 ? -12.383 1.360 14.925 1.00 82.81 107 ALA A C 1
ATOM 798 O O . ALA A 1 107 ? -11.856 0.239 14.921 1.00 82.81 107 ALA A O 1
ATOM 799 N N . PRO A 1 108 ? -12.737 1.976 13.782 1.00 87.50 108 PRO A N 1
ATOM 800 C CA . PRO A 1 108 ? -12.426 1.426 12.466 1.00 87.50 108 PRO A CA 1
ATOM 801 C C . PRO A 1 108 ? -10.912 1.357 12.234 1.00 87.50 108 PRO A C 1
ATOM 803 O O . PRO A 1 108 ? -10.146 2.183 12.731 1.00 87.50 108 PRO A O 1
ATOM 806 N N . SER A 1 109 ? -10.476 0.361 11.463 1.00 87.50 109 SER A N 1
ATOM 807 C CA . SER A 1 109 ? -9.069 0.160 11.104 1.00 87.50 109 SER A CA 1
ATOM 808 C C . SER A 1 109 ? -8.989 -0.190 9.626 1.00 87.50 109 SER A C 1
ATOM 810 O O . SER A 1 109 ? -9.244 -1.330 9.236 1.00 87.50 109 SER A O 1
ATOM 812 N N . LEU A 1 110 ? -8.682 0.816 8.807 1.00 85.62 110 LEU A N 1
ATOM 813 C CA . LEU A 1 110 ? -8.698 0.701 7.355 1.00 85.62 110 LEU A CA 1
ATOM 814 C C . LEU A 1 110 ? -7.307 0.406 6.804 1.00 85.62 110 LEU A C 1
ATOM 816 O O . LEU A 1 110 ? -6.319 1.055 7.146 1.00 85.62 110 LEU A O 1
ATOM 820 N N . GLN A 1 111 ? -7.249 -0.568 5.906 1.00 87.12 111 GLN A N 1
ATOM 821 C CA . GLN A 1 111 ? -6.049 -0.926 5.165 1.00 87.12 111 GLN A CA 1
ATOM 822 C C . GLN A 1 111 ? -6.394 -1.012 3.687 1.00 87.12 111 GLN A C 1
ATOM 824 O O . GLN A 1 111 ? -7.414 -1.590 3.315 1.00 87.12 111 GLN A O 1
ATOM 829 N N . ALA A 1 112 ? -5.535 -0.444 2.848 1.00 87.19 112 ALA A N 1
ATOM 830 C CA . ALA A 1 112 ? -5.654 -0.548 1.407 1.00 87.19 112 ALA A CA 1
ATOM 831 C C . ALA A 1 112 ? -4.577 -1.490 0.864 1.00 87.19 112 ALA A C 1
ATOM 833 O O . ALA A 1 112 ? -3.438 -1.501 1.330 1.00 87.19 112 ALA A O 1
ATOM 834 N N . ALA A 1 113 ? -4.937 -2.259 -0.153 1.00 83.19 113 ALA A N 1
ATOM 835 C CA . ALA A 1 113 ? -4.022 -3.060 -0.947 1.00 83.19 113 ALA A CA 1
ATOM 836 C C . ALA A 1 113 ? -4.348 -2.868 -2.425 1.00 83.19 113 ALA A C 1
ATOM 838 O O . ALA A 1 113 ? -5.476 -2.540 -2.793 1.00 83.19 113 ALA A O 1
ATOM 839 N N . GLY A 1 114 ? -3.354 -3.068 -3.279 1.00 86.56 114 GLY A N 1
ATOM 840 C CA . GLY A 1 114 ? -3.494 -2.879 -4.708 1.00 86.56 114 GLY A CA 1
ATOM 841 C C . GLY A 1 114 ? -2.879 -4.044 -5.459 1.00 86.56 114 GLY A C 1
ATOM 842 O O . GLY A 1 114 ? -1.772 -4.480 -5.149 1.00 86.56 114 GLY A O 1
ATOM 843 N N . VAL A 1 115 ? -3.613 -4.551 -6.439 1.00 86.00 115 VAL A N 1
ATOM 844 C CA . VAL A 1 115 ? -3.155 -5.603 -7.338 1.00 86.00 115 VAL A CA 1
ATOM 845 C C . VAL A 1 115 ? -3.351 -5.165 -8.772 1.00 86.00 115 VAL A C 1
ATOM 847 O O . VAL A 1 115 ? -4.160 -4.295 -9.094 1.00 86.00 115 VAL A O 1
ATOM 850 N N . CYS A 1 116 ? -2.598 -5.802 -9.645 1.00 84.50 116 CYS A N 1
ATOM 851 C CA . CYS A 1 116 ? -2.643 -5.543 -11.058 1.00 84.50 116 CYS A CA 1
ATOM 852 C C . CYS A 1 116 ? -2.986 -6.833 -11.790 1.00 84.50 116 CYS A C 1
ATOM 854 O O . CYS A 1 116 ? -2.371 -7.879 -11.577 1.00 84.50 116 CYS A O 1
ATOM 856 N N . ASN A 1 117 ? -4.004 -6.749 -12.630 1.00 78.44 117 ASN A N 1
ATOM 857 C CA . ASN A 1 117 ? -4.557 -7.852 -13.387 1.00 78.44 117 ASN A CA 1
ATOM 858 C C . ASN A 1 117 ? -3.831 -7.968 -14.730 1.00 78.44 117 ASN A C 1
ATOM 860 O O . ASN A 1 117 ? -3.484 -6.964 -15.351 1.00 78.44 117 ASN A O 1
ATOM 864 N N . MET A 1 118 ? -3.676 -9.202 -15.221 1.00 65.44 118 MET A N 1
ATOM 865 C CA . MET A 1 118 ? -2.964 -9.526 -16.473 1.00 65.44 118 MET A CA 1
ATOM 866 C C . MET A 1 118 ? -3.578 -8.887 -17.734 1.00 65.44 118 MET A C 1
ATOM 868 O O . MET A 1 118 ? -3.005 -8.971 -18.814 1.00 65.44 118 MET A O 1
ATOM 872 N N . THR A 1 119 ? -4.745 -8.253 -17.613 1.00 65.31 119 THR A N 1
ATOM 873 C CA . THR A 1 119 ? -5.428 -7.501 -18.673 1.00 65.31 119 THR A CA 1
ATOM 874 C C . THR A 1 119 ? -5.012 -6.025 -18.729 1.00 65.31 119 THR A C 1
ATOM 876 O O . THR A 1 119 ? -5.694 -5.233 -19.375 1.00 65.31 119 THR A O 1
ATOM 879 N N . GLY A 1 120 ? -3.945 -5.622 -18.025 1.00 66.44 120 GLY A N 1
ATOM 880 C CA . GLY A 1 120 ? -3.505 -4.222 -17.954 1.00 66.44 120 GLY A CA 1
ATOM 881 C C . GLY A 1 120 ? -4.460 -3.337 -17.147 1.00 66.44 120 GLY A C 1
ATOM 882 O O . GLY A 1 120 ? -4.712 -2.188 -17.495 1.00 66.44 120 GLY A O 1
ATOM 883 N N . SER A 1 121 ? -5.087 -3.898 -16.113 1.00 79.31 121 SER A N 1
ATOM 884 C CA . SER A 1 121 ? -6.045 -3.196 -15.247 1.00 79.31 121 SER A CA 1
ATOM 885 C C . SER A 1 121 ? -5.604 -3.316 -13.797 1.00 79.31 121 SER A C 1
ATOM 887 O O . SER A 1 121 ? -5.098 -4.362 -13.409 1.00 79.31 121 SER A O 1
ATOM 889 N N . ALA A 1 122 ? -5.814 -2.289 -12.982 1.00 86.88 122 ALA A N 1
ATOM 890 C CA . ALA A 1 122 ? -5.539 -2.359 -11.549 1.00 86.88 122 ALA A CA 1
ATOM 891 C C . ALA A 1 122 ? -6.829 -2.534 -10.752 1.00 86.88 122 ALA A C 1
ATOM 893 O O . ALA A 1 122 ? -7.913 -2.139 -11.180 1.00 86.88 122 ALA A O 1
ATOM 894 N N . SER A 1 123 ? -6.699 -3.131 -9.577 1.00 89.56 123 SER A N 1
ATOM 895 C CA . SER A 1 123 ? -7.777 -3.287 -8.618 1.00 89.56 123 SER A CA 1
ATOM 896 C C . SER A 1 123 ? -7.244 -2.952 -7.239 1.00 89.56 123 SER A C 1
ATOM 898 O O . SER A 1 123 ? -6.274 -3.557 -6.783 1.00 89.56 123 SER A O 1
ATOM 900 N N . PHE A 1 124 ? -7.885 -2.006 -6.568 1.00 92.38 124 PHE A N 1
ATOM 901 C CA . PHE A 1 124 ? -7.593 -1.708 -5.175 1.00 92.38 124 PHE A CA 1
ATOM 902 C C . PHE A 1 124 ? -8.660 -2.303 -4.276 1.00 92.38 124 PHE A C 1
ATOM 904 O O . PHE A 1 124 ? -9.836 -2.279 -4.623 1.00 92.38 124 PHE A O 1
ATOM 911 N N . THR A 1 125 ? -8.264 -2.794 -3.112 1.00 92.00 125 THR A N 1
ATOM 912 C CA . THR A 1 125 ? -9.186 -3.262 -2.082 1.00 92.00 125 THR A CA 1
ATOM 913 C C . THR A 1 125 ? -8.924 -2.484 -0.807 1.00 92.00 125 THR A C 1
ATOM 915 O O . THR A 1 125 ? -7.787 -2.438 -0.343 1.00 92.00 125 THR A O 1
ATOM 918 N N . ILE A 1 126 ? -9.971 -1.880 -0.253 1.00 92.00 126 ILE A N 1
ATOM 919 C CA . ILE A 1 126 ? -9.950 -1.258 1.071 1.00 92.00 126 ILE A CA 1
ATOM 920 C C . ILE A 1 126 ? -10.701 -2.194 2.013 1.00 92.00 126 ILE A C 1
ATOM 922 O O . ILE A 1 126 ? -11.832 -2.573 1.716 1.00 92.00 126 ILE A O 1
ATOM 926 N N . THR A 1 127 ? -10.078 -2.563 3.127 1.00 88.81 127 THR A N 1
ATOM 927 C CA . THR A 1 127 ? -10.614 -3.502 4.118 1.00 88.81 127 THR A CA 1
ATOM 928 C C . THR A 1 127 ? -10.681 -2.840 5.483 1.00 88.81 127 THR A C 1
ATOM 930 O O . THR A 1 127 ? -9.715 -2.197 5.896 1.00 88.81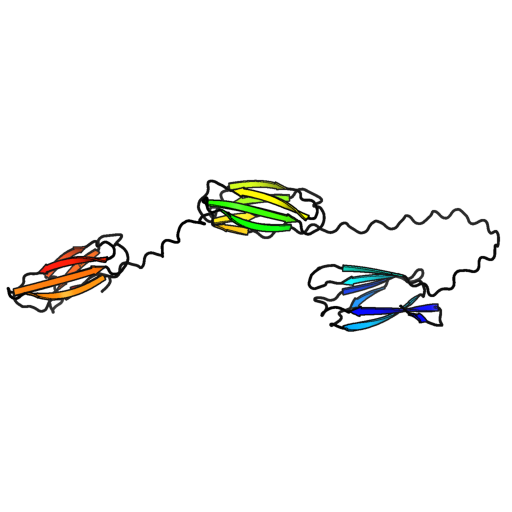 127 THR A O 1
ATOM 933 N N . ASN A 1 128 ? -11.791 -3.039 6.195 1.00 90.25 128 ASN A N 1
ATOM 934 C CA . ASN A 1 128 ? -11.946 -2.624 7.581 1.00 90.25 128 ASN A CA 1
ATOM 935 C C . ASN A 1 128 ? -11.750 -3.808 8.535 1.00 90.25 128 ASN A C 1
ATOM 937 O O . ASN A 1 128 ? -12.637 -4.637 8.701 1.00 90.25 128 ASN A O 1
ATOM 941 N N . SER A 1 129 ? -10.598 -3.875 9.196 1.00 84.31 129 SER A N 1
ATOM 942 C CA . SER A 1 129 ? -10.305 -4.891 10.219 1.00 84.31 129 SER A CA 1
ATOM 943 C C . SER A 1 129 ? -10.668 -4.458 11.647 1.00 84.31 129 SER A C 1
ATOM 945 O O . SER A 1 129 ? -10.402 -5.200 12.590 1.00 84.31 129 SER A O 1
ATOM 947 N N . GLY A 1 130 ? -11.210 -3.246 11.819 1.00 86.06 130 GLY A N 1
ATOM 948 C CA . GLY A 1 130 ? -11.630 -2.686 13.107 1.00 86.06 130 GLY A CA 1
ATOM 949 C C . GLY A 1 130 ? -13.139 -2.801 13.332 1.00 86.06 130 GLY A C 1
ATOM 950 O O . GLY A 1 130 ? -13.777 -3.727 12.838 1.00 86.06 130 GLY A O 1
ATOM 951 N N . GLY A 1 131 ? -13.710 -1.861 14.089 1.00 81.81 131 GLY A N 1
ATOM 952 C CA . GLY A 1 131 ? -15.166 -1.727 14.222 1.00 81.81 131 GLY A CA 1
ATOM 953 C C . GLY A 1 131 ? -15.809 -0.948 13.075 1.00 81.81 131 GLY A C 1
ATOM 954 O O . GLY A 1 131 ? -15.122 -0.471 12.172 1.00 81.81 131 GLY A O 1
ATOM 955 N N . ASP A 1 132 ? -17.135 -0.825 13.101 1.00 83.69 132 ASP A N 1
ATOM 956 C CA . ASP A 1 132 ? -17.906 -0.182 12.032 1.00 83.69 132 ASP A CA 1
ATOM 957 C C . ASP A 1 132 ? -17.472 1.269 11.786 1.00 83.69 132 ASP A C 1
ATOM 959 O O . ASP A 1 132 ? -17.209 2.033 12.718 1.00 83.69 132 ASP A O 1
ATOM 963 N N . MET A 1 133 ? -17.447 1.681 10.516 1.00 89.12 133 MET A N 1
ATOM 964 C CA . MET A 1 133 ? -17.217 3.080 10.166 1.00 89.12 133 MET A CA 1
ATOM 965 C C . MET A 1 133 ? -18.428 3.941 10.573 1.00 89.12 133 MET A C 1
ATOM 967 O O . MET A 1 133 ? -19.512 3.769 10.007 1.00 89.12 133 MET A O 1
ATOM 971 N N . PRO A 1 134 ? -18.272 4.926 11.480 1.00 85.19 134 PRO A N 1
ATOM 972 C CA . PRO A 1 134 ? -19.392 5.758 11.927 1.00 85.19 134 PRO A CA 1
ATOM 973 C C . PRO A 1 134 ? -19.861 6.755 10.855 1.00 85.19 134 PRO A C 1
ATOM 975 O O . PRO A 1 134 ? -20.993 7.231 10.905 1.00 85.19 134 PRO A O 1
ATOM 978 N N . GLN A 1 135 ? -18.996 7.083 9.892 1.00 87.88 135 GLN A N 1
ATOM 979 C CA . GLN A 1 135 ? -19.260 7.998 8.781 1.00 87.88 135 GLN A CA 1
ATOM 980 C C . GLN A 1 135 ? -18.602 7.478 7.499 1.00 87.88 135 GLN A C 1
ATOM 982 O O . GLN A 1 135 ? -17.686 6.657 7.550 1.00 87.88 135 GLN A O 1
ATOM 987 N N . GLN A 1 136 ? -19.067 7.965 6.348 1.00 90.81 136 GLN A N 1
ATOM 988 C CA . GLN A 1 136 ? -18.425 7.700 5.062 1.00 90.81 136 GLN A CA 1
ATOM 989 C C . GLN A 1 136 ? -17.047 8.366 4.983 1.00 90.81 136 GLN A C 1
ATOM 991 O O . GLN A 1 136 ? -16.887 9.519 5.377 1.00 90.81 136 GLN A O 1
ATOM 996 N N . SER A 1 137 ? -16.090 7.653 4.394 1.00 90.94 137 SER A N 1
ATOM 997 C CA . SER A 1 137 ? -14.787 8.181 3.991 1.00 90.94 137 SER A CA 1
ATOM 998 C C . SER A 1 137 ? -14.716 8.316 2.471 1.00 90.94 137 SER A C 1
ATOM 1000 O O . SER A 1 137 ? -15.537 7.747 1.746 1.00 90.94 137 SER A O 1
ATOM 1002 N N . SER A 1 138 ? -13.754 9.088 1.974 1.00 93.94 138 SER A N 1
ATOM 1003 C CA . SER A 1 138 ? -13.522 9.290 0.546 1.00 93.94 138 SER A CA 1
ATOM 1004 C C . SER A 1 138 ? -12.230 8.628 0.083 1.00 93.94 138 SER A C 1
ATOM 1006 O O . SER A 1 138 ? -11.275 8.456 0.839 1.00 93.94 138 SER A O 1
ATOM 1008 N N . TYR A 1 139 ? -12.194 8.266 -1.194 1.00 95.50 139 TYR A N 1
ATOM 1009 C CA . TYR A 1 139 ? -10.983 7.808 -1.857 1.00 95.50 139 TYR A CA 1
ATOM 1010 C C . TYR A 1 139 ? -10.792 8.527 -3.188 1.00 95.50 139 TYR A C 1
ATOM 1012 O O . TYR A 1 139 ? -11.751 8.935 -3.847 1.00 95.50 139 TYR A O 1
ATOM 1020 N N . THR A 1 140 ? -9.535 8.646 -3.601 1.00 95.69 140 THR A N 1
ATOM 1021 C CA . THR A 1 140 ? -9.147 9.136 -4.925 1.00 95.69 140 THR A CA 1
ATOM 1022 C C . THR A 1 140 ? -8.025 8.271 -5.476 1.00 95.69 140 THR A C 1
ATOM 1024 O O . THR A 1 140 ? -7.055 7.982 -4.776 1.00 95.69 140 THR A O 1
ATOM 1027 N N . VAL A 1 141 ? -8.150 7.873 -6.739 1.00 94.94 141 VAL A N 1
ATOM 1028 C CA . VAL A 1 141 ? -7.078 7.251 -7.514 1.00 94.94 141 VAL A CA 1
ATOM 1029 C C . VAL A 1 141 ? -6.521 8.281 -8.484 1.00 94.94 141 VAL A C 1
ATOM 1031 O O . VAL A 1 141 ? -7.261 8.809 -9.319 1.00 94.94 141 VAL A O 1
ATOM 1034 N N . THR A 1 142 ? -5.224 8.550 -8.400 1.00 93.00 142 THR A N 1
ATOM 1035 C CA . THR A 1 142 ? -4.526 9.512 -9.257 1.00 93.00 142 THR A CA 1
ATOM 1036 C C . THR A 1 142 ? -3.434 8.854 -10.090 1.00 93.00 142 THR A C 1
ATOM 1038 O O . THR A 1 142 ? -2.923 7.785 -9.759 1.00 93.00 142 THR A O 1
ATOM 1041 N N . ASN A 1 143 ? -3.080 9.506 -11.194 1.00 89.56 143 ASN A N 1
ATOM 1042 C CA . ASN A 1 143 ? -1.874 9.211 -11.961 1.00 89.56 143 ASN A CA 1
ATOM 1043 C C . ASN A 1 143 ? -0.685 10.080 -11.478 1.00 89.56 143 ASN A C 1
ATOM 1045 O O . ASN A 1 143 ? -0.888 11.018 -10.700 1.00 89.56 143 ASN A O 1
ATOM 1049 N N . PRO A 1 144 ? 0.552 9.847 -11.960 1.00 85.25 144 PRO A N 1
ATOM 1050 C CA . PRO A 1 144 ? 1.738 10.571 -11.496 1.00 85.25 144 PRO A CA 1
ATOM 1051 C C . PRO A 1 144 ? 1.742 12.049 -11.908 1.00 85.25 144 PRO A C 1
ATOM 1053 O O . PRO A 1 144 ? 2.436 12.860 -11.305 1.00 85.25 144 PRO A O 1
ATOM 1056 N N . ALA A 1 145 ? 0.947 12.412 -12.920 1.00 85.44 145 ALA A N 1
ATOM 1057 C CA . ALA A 1 145 ? 0.734 13.795 -13.338 1.00 85.44 145 ALA A CA 1
ATOM 1058 C C . ALA A 1 145 ? -0.320 14.527 -12.477 1.00 85.44 145 ALA A C 1
ATOM 1060 O O . ALA A 1 145 ? -0.648 15.675 -12.764 1.00 85.44 145 ALA A O 1
ATOM 1061 N N . GLY A 1 146 ? -0.873 13.877 -11.443 1.00 84.50 146 GLY A N 1
ATOM 1062 C CA . GLY A 1 146 ? -1.900 14.436 -10.557 1.00 84.50 146 GLY A CA 1
ATOM 1063 C C . GLY A 1 146 ? -3.324 14.390 -11.123 1.00 84.50 146 GLY A C 1
ATOM 1064 O O . GLY A 1 146 ? -4.253 14.897 -10.498 1.00 84.50 146 GLY A O 1
ATOM 1065 N N . GLY A 1 147 ? -3.526 13.773 -12.289 1.00 88.44 147 GLY A N 1
ATOM 1066 C CA . GLY A 1 147 ? -4.848 13.569 -12.873 1.00 88.44 147 GLY A CA 1
ATOM 1067 C C . GLY A 1 147 ? -5.646 12.535 -12.083 1.00 88.44 147 GLY A C 1
ATOM 1068 O O . GLY A 1 147 ? -5.148 11.445 -11.803 1.00 88.44 147 GLY A O 1
ATOM 1069 N N . THR A 1 148 ? -6.891 12.864 -11.738 1.00 92.50 148 THR A N 1
ATOM 1070 C CA . THR A 1 148 ? -7.808 11.932 -11.066 1.00 92.50 148 THR A CA 1
ATOM 1071 C C . THR A 1 148 ? -8.388 10.951 -12.080 1.00 92.50 148 THR A C 1
ATOM 1073 O O . THR A 1 148 ? -9.002 11.366 -13.059 1.00 92.50 148 THR A O 1
ATOM 1076 N N . LEU A 1 149 ? -8.191 9.655 -11.841 1.00 89.31 149 LEU A N 1
ATOM 1077 C CA . LEU A 1 149 ? -8.733 8.572 -12.664 1.00 89.31 149 LEU A CA 1
ATOM 1078 C C . LEU A 1 149 ? -10.115 8.136 -12.175 1.00 89.31 149 LEU A C 1
ATOM 1080 O O . LEU A 1 149 ? -11.018 7.923 -12.975 1.00 89.31 149 LEU A O 1
ATOM 1084 N N . THR A 1 150 ? -10.285 8.017 -10.857 1.00 93.12 150 THR A N 1
ATOM 1085 C CA . THR A 1 150 ? -11.579 7.755 -10.219 1.00 93.12 150 THR A CA 1
ATOM 1086 C C . THR A 1 150 ? -11.566 8.272 -8.787 1.00 93.12 150 THR A C 1
ATOM 1088 O O . THR A 1 150 ? -10.518 8.329 -8.146 1.00 93.12 150 THR A O 1
ATOM 1091 N N . SER A 1 151 ? -12.734 8.610 -8.261 1.00 94.75 151 SER A N 1
ATOM 1092 C CA . SER A 1 151 ? -12.929 8.956 -6.855 1.00 94.75 151 SER A CA 1
ATOM 1093 C C . SER A 1 151 ? -14.309 8.507 -6.395 1.00 94.75 151 SER A C 1
ATOM 1095 O O . SER A 1 151 ? -15.168 8.176 -7.215 1.00 94.75 151 SER A O 1
ATOM 1097 N N . GLY A 1 152 ? -14.510 8.451 -5.085 1.00 92.50 152 GLY A N 1
ATOM 1098 C CA . GLY A 1 152 ? -15.786 8.049 -4.519 1.00 92.50 152 GLY A CA 1
ATOM 1099 C C . GLY A 1 152 ? -15.791 8.064 -3.002 1.00 92.50 152 GLY A C 1
ATOM 1100 O O . GLY A 1 152 ? -14.843 8.5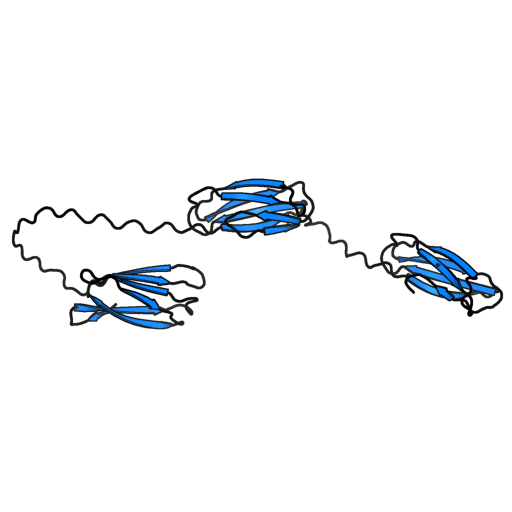10 -2.352 1.00 92.50 152 GLY A O 1
ATOM 1101 N N . ASN A 1 153 ? -16.889 7.561 -2.456 1.00 93.06 153 ASN A N 1
ATOM 1102 C CA . ASN A 1 153 ? -17.177 7.484 -1.035 1.00 93.06 153 ASN A CA 1
ATOM 1103 C C . ASN A 1 153 ? -17.381 6.015 -0.669 1.00 93.06 153 ASN A C 1
ATOM 1105 O O . ASN A 1 153 ? -17.909 5.244 -1.471 1.00 93.06 153 ASN A O 1
ATOM 1109 N N . PHE A 1 154 ? -17.020 5.633 0.547 1.00 93.06 154 PHE A N 1
ATOM 1110 C CA . PHE A 1 154 ? -17.247 4.288 1.054 1.00 93.06 154 PHE A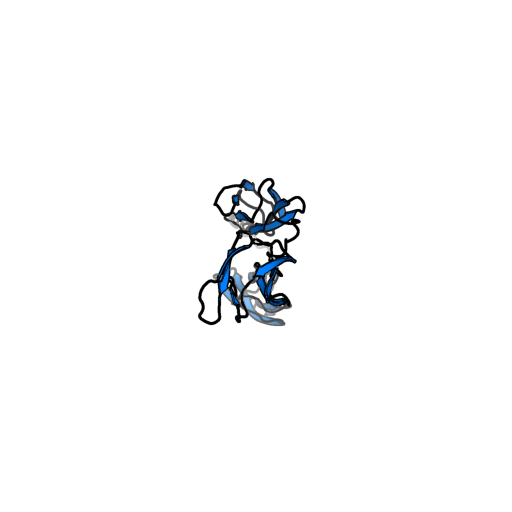 CA 1
ATOM 1111 C C . PHE A 1 154 ? -17.526 4.310 2.557 1.00 93.06 154 PHE A C 1
ATOM 1113 O O . PHE A 1 154 ? -17.078 5.197 3.282 1.00 93.06 154 PHE A O 1
ATOM 1120 N N . GLN A 1 155 ? -18.291 3.327 3.017 1.00 93.50 155 GLN A N 1
ATOM 1121 C CA . GLN A 1 155 ? -18.531 3.048 4.427 1.00 93.50 155 GLN A CA 1
ATOM 1122 C C . GLN A 1 155 ? -18.590 1.535 4.578 1.00 93.50 155 GLN A C 1
ATOM 1124 O O . GLN A 1 155 ? -19.351 0.881 3.869 1.00 93.50 155 GLN A O 1
ATOM 1129 N N . LEU A 1 156 ? -17.750 0.992 5.450 1.00 89.31 156 LEU A N 1
ATOM 1130 C CA . LEU A 1 156 ? -17.584 -0.442 5.655 1.00 89.31 156 LEU A CA 1
ATOM 1131 C C . LEU A 1 156 ? -17.984 -0.785 7.086 1.00 89.31 156 LEU A C 1
ATOM 1133 O O . LEU A 1 156 ? -17.580 -0.089 8.026 1.00 89.31 156 LEU A O 1
ATOM 1137 N N . ALA A 1 157 ? -18.744 -1.865 7.253 1.00 88.75 157 ALA A N 1
ATOM 1138 C CA . ALA A 1 157 ? -18.904 -2.475 8.564 1.00 88.75 157 ALA A CA 1
ATOM 1139 C C . ALA A 1 157 ? -17.594 -3.161 8.995 1.00 88.75 157 ALA A C 1
ATOM 1141 O O . ALA A 1 157 ? -16.615 -3.235 8.242 1.00 88.75 157 ALA A O 1
ATOM 1142 N N . ALA A 1 158 ? -17.548 -3.634 10.232 1.00 83.44 158 ALA A N 1
ATOM 1143 C CA . ALA A 1 158 ? -16.454 -4.430 10.757 1.00 83.44 158 ALA A CA 1
ATOM 1144 C C . ALA A 1 158 ? -16.268 -5.706 9.919 1.00 83.44 158 ALA A C 1
ATOM 1146 O O . ALA A 1 158 ? -17.187 -6.512 9.778 1.00 83.44 158 ALA A O 1
ATOM 1147 N N . GLY A 1 159 ? -15.067 -5.901 9.378 1.00 77.69 159 GLY A N 1
ATOM 1148 C CA . GLY A 1 159 ? -14.719 -7.040 8.527 1.00 77.69 159 GLY A CA 1
ATOM 1149 C C . GLY A 1 159 ? -15.060 -6.873 7.044 1.00 77.69 159 GLY A C 1
ATOM 1150 O O . GLY A 1 159 ? -14.661 -7.726 6.251 1.00 77.69 159 GLY A O 1
ATOM 1151 N N . ASP A 1 160 ? -15.745 -5.796 6.652 1.00 86.38 160 ASP A N 1
ATOM 1152 C CA . ASP A 1 160 ? -16.114 -5.566 5.256 1.00 86.38 160 ASP A CA 1
ATOM 1153 C C . ASP A 1 160 ? -14.947 -5.026 4.419 1.00 86.38 160 ASP A C 1
ATOM 1155 O O . ASP A 1 160 ? -14.011 -4.380 4.911 1.00 86.38 160 ASP A O 1
ATOM 1159 N N . SER A 1 161 ? -15.060 -5.236 3.106 1.00 89.00 161 SER A N 1
ATOM 1160 C CA . SER A 1 161 ? -14.147 -4.700 2.102 1.00 89.00 161 SER A CA 1
ATOM 1161 C C . SER A 1 161 ? -14.900 -4.118 0.910 1.00 89.00 161 SER A C 1
ATOM 1163 O O . SER A 1 161 ? -15.968 -4.598 0.532 1.00 89.00 161 SER A O 1
ATOM 1165 N N . ILE A 1 162 ? -14.290 -3.132 0.255 1.00 90.75 162 ILE A N 1
ATOM 1166 C CA . ILE A 1 162 ? -14.698 -2.637 -1.063 1.00 90.75 162 ILE A CA 1
ATOM 1167 C C . ILE A 1 162 ? -13.558 -2.819 -2.057 1.00 90.75 162 ILE A C 1
ATOM 1169 O O . ILE A 1 162 ? -12.391 -2.604 -1.727 1.00 90.75 162 ILE A O 1
ATOM 1173 N N . THR A 1 163 ? -13.907 -3.179 -3.289 1.00 92.06 163 THR A N 1
ATOM 1174 C CA . THR A 1 163 ? -12.967 -3.275 -4.404 1.00 92.06 163 THR A CA 1
ATOM 1175 C C . THR A 1 163 ? -13.241 -2.179 -5.428 1.00 92.06 163 THR A C 1
ATOM 1177 O O . THR A 1 163 ? -14.372 -1.993 -5.870 1.00 92.06 163 THR A O 1
ATOM 1180 N N . ILE A 1 164 ? -12.187 -1.467 -5.817 1.00 90.94 164 ILE A N 1
ATOM 1181 C CA . ILE A 1 164 ? -12.199 -0.349 -6.758 1.00 90.94 164 ILE A CA 1
ATOM 1182 C C . ILE A 1 164 ? -11.426 -0.783 -8.012 1.00 90.94 164 ILE A C 1
ATOM 1184 O O . ILE A 1 164 ? -10.189 -0.802 -7.992 1.00 90.94 164 ILE A O 1
ATOM 1188 N N . PRO A 1 165 ? -12.123 -1.152 -9.100 1.00 89.50 165 PRO A N 1
ATOM 1189 C CA . PRO A 1 165 ? -11.478 -1.461 -10.367 1.00 89.50 165 PRO A CA 1
ATOM 1190 C C . PRO A 1 165 ? -11.064 -0.175 -11.091 1.00 89.50 165 PRO A C 1
ATOM 1192 O O . PRO A 1 165 ? -11.818 0.795 -11.148 1.00 89.50 165 PRO A O 1
ATOM 1195 N N . VAL A 1 166 ? -9.873 -0.182 -11.688 1.00 88.00 166 VAL A N 1
ATOM 1196 C CA . VAL A 1 166 ? -9.345 0.922 -12.495 1.00 88.00 166 VAL A CA 1
ATOM 1197 C C . VAL A 1 166 ? -8.868 0.371 -13.835 1.00 88.00 166 VAL A C 1
ATOM 1199 O O . VAL A 1 166 ? -7.923 -0.417 -13.914 1.00 88.00 166 VAL A O 1
ATOM 1202 N N . THR A 1 167 ? -9.539 0.795 -14.904 1.00 83.94 167 THR A N 1
ATOM 1203 C CA . THR A 1 167 ? -9.271 0.385 -16.290 1.00 83.94 167 THR A CA 1
ATOM 1204 C C . THR A 1 167 ? -8.970 1.601 -17.161 1.00 83.94 167 THR A C 1
ATOM 1206 O O . THR A 1 167 ? -9.437 2.698 -16.867 1.00 83.94 167 THR A O 1
ATOM 1209 N N . GLY A 1 168 ? -8.255 1.411 -18.273 1.00 75.81 168 GLY A N 1
ATOM 1210 C CA . GLY A 1 168 ? -8.056 2.468 -19.274 1.00 75.81 168 GLY A CA 1
ATOM 1211 C C . GLY A 1 168 ? -6.899 3.434 -18.993 1.00 75.81 168 GLY A C 1
ATOM 1212 O O . GLY A 1 168 ? -6.796 4.455 -19.665 1.00 75.81 168 GLY A O 1
ATOM 1213 N N . PHE A 1 169 ? -6.011 3.111 -18.046 1.00 81.88 169 PHE A N 1
ATOM 1214 C CA . PHE A 1 169 ? -4.772 3.852 -17.799 1.00 81.88 169 PHE A CA 1
ATOM 1215 C C . PHE A 1 169 ? -3.563 2.907 -17.775 1.00 81.88 169 PHE A C 1
ATOM 1217 O O . PHE A 1 169 ? -3.595 1.882 -17.096 1.00 81.88 169 PHE A O 1
ATOM 1224 N N . ASN A 1 170 ? -2.492 3.277 -18.483 1.00 80.94 170 ASN A N 1
ATOM 1225 C CA . ASN A 1 170 ? -1.222 2.548 -18.521 1.00 80.94 170 ASN A CA 1
ATOM 1226 C C . ASN A 1 170 ? -0.149 3.324 -17.748 1.00 80.94 170 ASN A C 1
ATOM 1228 O O . ASN A 1 170 ? 0.182 4.446 -18.128 1.00 80.94 170 ASN A O 1
ATOM 1232 N N . GLY A 1 171 ? 0.406 2.719 -16.699 1.00 83.56 171 GLY A N 1
ATOM 1233 C CA . GLY A 1 171 ? 1.451 3.303 -15.859 1.00 83.56 171 GLY A CA 1
ATOM 1234 C C . GLY A 1 171 ? 1.146 3.162 -14.370 1.00 83.56 171 GLY A C 1
ATOM 1235 O O . GLY A 1 171 ? 0.266 2.401 -13.969 1.00 83.56 171 GLY A O 1
ATOM 1236 N N . ASP A 1 172 ? 1.876 3.904 -13.546 1.00 88.00 172 ASP A N 1
ATOM 1237 C CA . ASP A 1 172 ? 1.689 3.871 -12.097 1.00 88.00 172 ASP A CA 1
ATOM 1238 C C . ASP A 1 172 ? 0.477 4.699 -11.683 1.00 88.00 172 ASP A C 1
ATOM 1240 O O . ASP A 1 172 ? 0.273 5.809 -12.169 1.00 88.00 172 ASP A O 1
ATOM 1244 N N . ILE A 1 173 ? -0.332 4.161 -10.780 1.00 91.69 173 ILE A N 1
ATOM 1245 C CA . ILE A 1 173 ? -1.500 4.836 -10.221 1.00 91.69 173 ILE A CA 1
ATOM 1246 C C . ILE A 1 173 ? -1.504 4.692 -8.705 1.00 91.69 173 ILE A C 1
ATOM 1248 O O . ILE A 1 173 ? -1.085 3.664 -8.172 1.00 91.69 173 ILE A O 1
ATOM 1252 N N . THR A 1 174 ? -2.000 5.707 -8.004 1.00 93.75 174 THR A N 1
ATOM 1253 C CA . THR A 1 174 ? -1.988 5.759 -6.539 1.00 93.75 174 THR A CA 1
ATOM 1254 C C . THR A 1 174 ? -3.401 5.914 -6.003 1.00 93.75 174 THR A C 1
ATOM 1256 O O . THR A 1 174 ? -4.070 6.897 -6.307 1.00 93.75 174 THR A O 1
ATOM 1259 N N . LEU A 1 175 ? -3.849 4.966 -5.178 1.00 95.31 175 LEU A N 1
ATOM 1260 C CA . LEU A 1 175 ? -5.030 5.121 -4.332 1.00 95.31 175 LEU A CA 1
ATOM 1261 C C . LEU A 1 175 ? -4.646 5.896 -3.067 1.00 95.31 175 LEU A C 1
ATOM 1263 O O . LEU A 1 175 ? -3.670 5.565 -2.397 1.00 95.31 175 LEU A O 1
ATOM 1267 N N . SER A 1 176 ? -5.451 6.893 -2.715 1.00 93.00 176 SER A N 1
ATOM 1268 C CA . SER A 1 176 ? -5.287 7.719 -1.519 1.00 93.00 176 SER A CA 1
ATOM 1269 C C . SER A 1 176 ? -6.634 7.999 -0.853 1.00 93.00 176 SER A C 1
ATOM 1271 O O . SER A 1 176 ? -7.672 8.040 -1.517 1.00 93.00 176 SER A O 1
ATOM 1273 N N . GLY A 1 177 ? -6.603 8.193 0.461 1.00 92.44 177 GLY A N 1
ATOM 1274 C CA . GLY A 1 177 ? -7.738 8.579 1.293 1.00 92.44 177 GLY A CA 1
ATOM 1275 C C . GLY A 1 177 ? -7.236 9.102 2.644 1.00 92.44 177 GLY A C 1
ATOM 1276 O O . GLY A 1 177 ? -6.055 8.932 2.952 1.00 92.44 177 GLY A O 1
ATOM 1277 N N . PRO A 1 178 ? -8.087 9.767 3.440 1.00 88.25 178 PRO A N 1
ATOM 1278 C CA . PRO A 1 178 ? -7.675 10.353 4.717 1.00 88.25 178 PRO A CA 1
ATOM 1279 C C . PRO A 1 178 ? -7.394 9.304 5.805 1.00 88.25 178 PRO A C 1
ATOM 1281 O O . PRO A 1 178 ? -6.620 9.571 6.720 1.00 88.25 178 PRO A O 1
ATOM 1284 N N . ASP A 1 179 ? -7.988 8.113 5.689 1.00 88.25 179 ASP A N 1
ATOM 1285 C CA . ASP A 1 179 ? -8.064 7.135 6.783 1.00 88.25 179 ASP A CA 1
ATOM 1286 C C . ASP A 1 179 ? -7.194 5.881 6.575 1.00 88.25 179 ASP A C 1
ATOM 1288 O O . ASP A 1 179 ? -7.248 4.945 7.371 1.00 88.25 179 ASP A O 1
ATOM 1292 N N . PHE A 1 180 ? -6.399 5.826 5.503 1.00 85.94 180 PHE A N 1
ATOM 1293 C CA . PHE A 1 180 ? -5.489 4.715 5.212 1.00 85.94 180 PHE A CA 1
ATOM 1294 C C . PHE A 1 180 ? -4.238 5.203 4.474 1.00 85.94 180 PHE A C 1
ATOM 1296 O O . PHE A 1 180 ? -4.242 6.240 3.811 1.00 85.94 180 PHE A O 1
ATOM 1303 N N . ALA A 1 181 ? -3.146 4.444 4.576 1.00 85.06 181 ALA A N 1
ATOM 1304 C CA . ALA A 1 181 ? -1.905 4.774 3.882 1.00 85.06 181 ALA A CA 1
ATOM 1305 C C . ALA A 1 1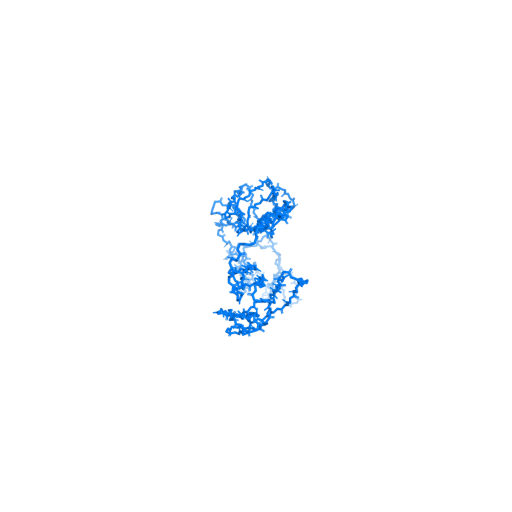81 ? -2.075 4.660 2.353 1.00 85.06 181 ALA A C 1
ATOM 1307 O O . ALA A 1 181 ? -2.702 3.707 1.884 1.00 85.06 181 ALA A O 1
ATOM 1308 N N . PRO A 1 182 ? -1.510 5.589 1.561 1.00 87.75 182 PRO A N 1
ATOM 1309 C CA . PRO A 1 182 ? -1.626 5.544 0.111 1.00 87.75 182 PRO A CA 1
ATOM 1310 C C . PRO A 1 182 ? -0.956 4.294 -0.469 1.00 87.75 182 PRO A C 1
ATOM 1312 O O . PRO A 1 182 ? 0.091 3.854 0.007 1.00 87.75 182 PRO A O 1
ATOM 1315 N N . VAL A 1 183 ? -1.547 3.747 -1.531 1.00 89.31 183 VAL A N 1
ATOM 1316 C CA . VAL A 1 183 ? -1.073 2.528 -2.199 1.00 89.31 183 VAL A CA 1
ATOM 1317 C C . VAL A 1 183 ? -0.859 2.807 -3.674 1.00 89.31 183 VAL A C 1
ATOM 1319 O O . VAL A 1 183 ? -1.788 3.211 -4.369 1.00 89.31 183 VAL A O 1
ATOM 1322 N N . THR A 1 184 ? 0.350 2.542 -4.164 1.00 89.62 184 THR A N 1
ATOM 1323 C CA . THR A 1 184 ? 0.695 2.678 -5.583 1.00 89.62 184 THR A CA 1
ATOM 1324 C C . THR A 1 184 ? 0.766 1.309 -6.246 1.00 89.62 184 THR A C 1
ATOM 1326 O O . THR A 1 184 ? 1.365 0.381 -5.707 1.00 89.62 184 THR A O 1
ATOM 1329 N N . VAL A 1 185 ? 0.177 1.195 -7.433 1.00 85.94 185 VAL A N 1
ATOM 1330 C CA . VAL A 1 185 ? 0.213 0.002 -8.284 1.00 85.94 185 VAL A CA 1
ATOM 1331 C C . VAL A 1 185 ? 0.599 0.423 -9.692 1.00 85.94 185 VAL A C 1
ATOM 1333 O O . VAL A 1 185 ? 0.054 1.389 -10.218 1.00 85.94 185 VAL A O 1
ATOM 1336 N N . SER A 1 186 ? 1.498 -0.326 -10.325 1.00 85.88 186 SER A N 1
ATOM 1337 C CA . SER A 1 186 ? 1.718 -0.205 -11.766 1.00 85.88 186 SER A CA 1
ATOM 1338 C C . SER A 1 186 ? 0.640 -0.989 -12.501 1.00 85.88 186 SER A C 1
ATOM 1340 O O . SER A 1 186 ? 0.434 -2.147 -12.164 1.00 85.88 186 SER A O 1
ATOM 1342 N N . THR A 1 187 ? -0.046 -0.411 -13.492 1.00 77.81 187 THR A N 1
ATOM 1343 C CA . THR A 1 187 ? -1.007 -1.148 -14.342 1.00 77.81 187 THR A CA 1
ATOM 1344 C C . THR A 1 187 ? -0.320 -1.959 -15.450 1.00 77.81 187 THR A C 1
ATOM 1346 O O . THR A 1 187 ? -0.978 -2.669 -16.209 1.00 77.81 187 THR A O 1
ATOM 1349 N N . LEU A 1 188 ? 1.014 -1.895 -15.531 1.00 73.69 188 LEU A N 1
ATOM 1350 C CA . LEU A 1 188 ? 1.855 -2.573 -16.520 1.00 73.69 188 LEU A CA 1
ATOM 1351 C C . LEU A 1 188 ? 2.208 -4.014 -16.113 1.00 73.69 188 LEU A C 1
ATOM 1353 O O . LEU A 1 188 ? 3.372 -4.411 -16.134 1.00 73.69 188 LEU A O 1
ATOM 1357 N N . CYS A 1 189 ? 1.223 -4.824 -15.738 1.00 63.84 189 CYS A N 1
ATOM 1358 C CA . CYS A 1 189 ? 1.475 -6.200 -15.294 1.00 63.84 189 CYS A CA 1
ATOM 1359 C C . CYS A 1 189 ? 1.037 -7.169 -16.372 1.00 63.84 189 CYS A C 1
ATOM 1361 O O . CYS A 1 189 ? -0.114 -7.171 -16.797 1.00 63.84 189 CYS A O 1
ATOM 1363 N N . GLY A 1 190 ? 1.984 -7.976 -16.841 1.00 53.28 190 GLY A N 1
ATOM 1364 C CA . GLY A 1 190 ? 1.781 -8.844 -17.997 1.00 53.28 190 GLY A CA 1
ATOM 1365 C C . GLY A 1 190 ? 2.307 -8.272 -19.314 1.00 53.28 190 GLY A C 1
ATOM 1366 O O . GLY A 1 190 ? 2.322 -9.003 -20.300 1.00 53.28 190 GLY A O 1
ATOM 1367 N N . VAL A 1 191 ? 2.832 -7.038 -19.348 1.00 49.84 191 VAL A N 1
ATOM 1368 C CA . VAL A 1 191 ? 3.821 -6.715 -20.385 1.00 49.84 191 VAL A CA 1
ATOM 1369 C C . VAL A 1 191 ? 5.088 -7.497 -20.041 1.00 49.84 191 VAL A C 1
ATOM 1371 O O . VAL A 1 191 ? 5.597 -7.336 -18.928 1.00 49.84 191 VAL A O 1
ATOM 1374 N N . PRO A 1 192 ? 5.595 -8.376 -20.928 1.00 46.81 192 PRO A N 1
ATOM 1375 C CA . PRO A 1 192 ? 6.914 -8.948 -20.723 1.00 46.81 192 PRO A CA 1
ATOM 1376 C C . PRO A 1 192 ? 7.862 -7.772 -20.510 1.00 46.81 192 PRO A C 1
ATOM 1378 O O . PRO A 1 192 ? 7.890 -6.853 -21.327 1.00 46.81 192 PRO A O 1
ATOM 1381 N N . VAL A 1 193 ? 8.574 -7.768 -19.380 1.00 43.47 193 VAL A N 1
ATOM 1382 C CA . VAL A 1 193 ? 9.673 -6.835 -19.140 1.00 43.47 193 VAL A CA 1
ATOM 1383 C C . VAL A 1 193 ? 10.617 -6.977 -20.321 1.00 43.47 193 VAL A C 1
ATOM 1385 O O . VAL A 1 193 ? 11.388 -7.932 -20.400 1.00 43.47 193 VAL A O 1
ATOM 1388 N N . GLN A 1 194 ? 10.501 -6.071 -21.291 1.00 46.12 194 GLN A N 1
ATOM 1389 C CA . GLN A 1 194 ? 11.473 -5.977 -22.357 1.00 46.12 194 GLN A CA 1
ATOM 1390 C C . GLN A 1 194 ? 12.786 -5.678 -21.631 1.00 46.12 194 GLN A C 1
ATOM 1392 O O . GLN A 1 194 ? 12.847 -4.655 -20.940 1.00 46.12 194 GLN A O 1
ATOM 1397 N N . PRO A 1 195 ? 13.788 -6.576 -21.679 1.00 50.31 195 PRO A N 1
ATOM 1398 C CA . PRO A 1 195 ? 15.047 -6.338 -20.995 1.00 50.31 195 PRO A CA 1
ATOM 1399 C C . PRO A 1 195 ? 15.540 -4.967 -21.442 1.00 50.31 195 PRO A C 1
ATOM 1401 O O . PRO A 1 195 ? 15.548 -4.692 -22.646 1.00 50.31 195 PRO A O 1
ATOM 1404 N N . SER A 1 196 ? 15.855 -4.093 -20.478 1.00 54.34 196 SER A N 1
ATOM 1405 C CA . SER A 1 196 ? 16.355 -2.744 -20.745 1.00 54.34 196 SER A CA 1
ATOM 1406 C C . SER A 1 196 ? 17.347 -2.816 -21.909 1.00 54.34 196 SER A C 1
ATOM 1408 O O . SER A 1 196 ? 18.277 -3.628 -21.820 1.00 54.34 196 SER A O 1
ATOM 1410 N N . PRO A 1 197 ? 17.148 -2.067 -23.014 1.00 59.69 197 PRO A N 1
ATOM 1411 C CA . PRO A 1 197 ? 18.001 -2.202 -24.184 1.00 59.69 197 PRO A CA 1
ATOM 1412 C C . PRO A 1 197 ? 19.451 -1.980 -23.751 1.00 59.69 197 PRO A C 1
ATOM 1414 O O . PRO A 1 197 ? 19.808 -0.886 -23.315 1.00 59.69 197 PRO A O 1
ATOM 1417 N N . ARG A 1 198 ? 20.292 -3.024 -23.814 1.00 65.88 198 ARG A N 1
ATOM 1418 C CA . ARG A 1 198 ? 21.740 -2.887 -23.591 1.00 65.88 198 ARG A CA 1
ATOM 1419 C C . ARG A 1 198 ? 22.216 -1.775 -24.529 1.00 65.88 198 ARG A C 1
ATOM 1421 O O . ARG A 1 198 ? 21.963 -1.929 -25.718 1.00 65.88 198 ARG A O 1
ATOM 1428 N N . PRO A 1 199 ? 22.847 -0.678 -24.084 1.00 74.12 199 PRO A N 1
ATOM 1429 C CA . PRO A 1 199 ? 23.214 0.413 -24.990 1.00 74.12 199 PRO A CA 1
ATOM 1430 C C . PRO A 1 199 ? 24.021 -0.108 -26.198 1.00 74.12 199 PRO A C 1
ATOM 1432 O O . PRO A 1 199 ? 24.692 -1.138 -26.062 1.00 74.12 199 PRO A O 1
ATOM 1435 N N . PRO A 1 200 ? 23.944 0.545 -27.376 1.00 80.06 200 PRO A N 1
ATOM 1436 C CA . PRO A 1 200 ? 24.736 0.156 -28.542 1.00 80.06 200 PRO A CA 1
ATOM 1437 C C . PRO A 1 200 ? 26.211 0.018 -28.161 1.00 80.06 200 PRO A C 1
ATOM 1439 O O . PRO A 1 200 ? 26.780 0.908 -27.528 1.00 80.06 200 PRO A O 1
ATOM 1442 N N . SER A 1 201 ? 26.822 -1.106 -28.524 1.00 84.88 201 SER A N 1
ATOM 1443 C CA . SER A 1 201 ? 28.207 -1.424 -28.171 1.00 84.88 201 SER A CA 1
ATOM 1444 C C . SER A 1 201 ? 28.959 -1.747 -29.448 1.00 84.88 201 SER A C 1
ATOM 1446 O O . SER A 1 201 ? 28.832 -2.842 -29.999 1.00 84.88 201 SER A O 1
ATOM 1448 N N . LEU A 1 202 ? 29.685 -0.744 -29.942 1.00 86.62 202 LEU A N 1
ATOM 1449 C CA . LEU A 1 202 ? 30.411 -0.816 -31.201 1.00 86.62 202 LEU A CA 1
ATOM 1450 C C . LEU A 1 202 ? 31.834 -1.314 -30.961 1.00 86.62 202 LEU A C 1
ATOM 1452 O O . LEU A 1 202 ? 32.566 -0.791 -30.122 1.00 86.62 202 LEU A O 1
ATOM 1456 N N . THR A 1 203 ? 32.234 -2.312 -31.736 1.00 85.19 203 THR A N 1
ATOM 1457 C CA . THR A 1 203 ? 33.609 -2.810 -31.782 1.00 85.19 203 THR A CA 1
ATOM 1458 C C . THR A 1 203 ? 34.099 -2.776 -33.218 1.00 85.19 203 THR A C 1
ATOM 1460 O O . THR A 1 203 ? 33.414 -3.285 -34.106 1.00 85.19 203 THR A O 1
ATOM 1463 N N . GLY A 1 204 ? 35.270 -2.181 -33.443 1.00 85.75 204 GLY A N 1
ATOM 1464 C CA . GLY A 1 204 ? 35.913 -2.102 -34.751 1.00 85.75 204 GLY A CA 1
ATOM 1465 C C . GLY A 1 204 ? 37.160 -2.979 -34.823 1.00 85.75 204 GLY A C 1
ATOM 1466 O O . GLY A 1 204 ? 37.977 -2.967 -33.906 1.00 85.75 204 GLY A O 1
ATOM 1467 N N . THR A 1 205 ? 37.335 -3.709 -35.921 1.00 84.12 205 THR A N 1
ATOM 1468 C CA . THR A 1 205 ? 38.572 -4.443 -36.237 1.00 84.12 205 THR A CA 1
ATOM 1469 C C . THR A 1 205 ? 39.001 -4.146 -37.666 1.00 84.12 205 THR A C 1
ATOM 1471 O O . THR A 1 205 ? 38.155 -4.136 -38.559 1.00 84.12 205 THR A O 1
ATOM 1474 N N . GLY A 1 206 ? 40.295 -3.930 -37.900 1.00 84.81 206 GLY A N 1
ATOM 1475 C CA . GLY A 1 206 ? 40.856 -3.667 -39.227 1.00 84.81 206 GLY A CA 1
ATOM 1476 C C . GLY A 1 206 ? 41.777 -4.789 -39.700 1.00 84.81 206 GLY A C 1
ATOM 1477 O O . GLY A 1 206 ? 42.522 -5.352 -38.901 1.00 84.81 206 GLY A O 1
ATOM 1478 N N . VAL A 1 207 ? 41.745 -5.092 -40.997 1.00 85.31 207 VAL A N 1
ATOM 1479 C CA . VAL A 1 207 ? 42.695 -5.999 -41.661 1.00 85.31 207 VAL A CA 1
ATOM 1480 C C . VAL A 1 207 ? 43.265 -5.350 -42.918 1.00 85.31 207 VAL A C 1
ATOM 1482 O O . VAL A 1 207 ? 42.559 -4.634 -43.626 1.00 85.31 207 VAL A O 1
ATOM 1485 N N . CYS A 1 208 ? 44.539 -5.603 -43.215 1.00 82.44 208 CYS A N 1
ATOM 1486 C CA . CYS A 1 208 ? 45.172 -5.134 -44.448 1.00 82.44 208 CYS A CA 1
ATOM 1487 C C . CYS A 1 208 ? 44.756 -6.008 -45.641 1.00 82.44 208 CYS A C 1
ATOM 1489 O O . CYS A 1 208 ? 44.653 -7.227 -45.518 1.00 82.44 208 CYS A O 1
ATOM 1491 N N . LEU A 1 209 ? 44.551 -5.386 -46.803 1.00 80.00 209 LEU A N 1
ATOM 1492 C CA . LEU A 1 209 ? 44.233 -6.065 -48.062 1.00 80.00 209 LEU A CA 1
ATOM 1493 C C . LEU A 1 209 ? 45.492 -6.192 -48.936 1.00 80.00 209 LEU A C 1
ATOM 1495 O O . LEU A 1 209 ? 46.252 -5.235 -49.088 1.00 80.00 209 LEU A O 1
ATOM 1499 N N . GLU A 1 210 ? 45.669 -7.354 -49.572 1.00 67.94 210 GLU A N 1
ATOM 1500 C CA . GLU A 1 210 ? 46.799 -7.683 -50.468 1.00 67.94 210 GLU A CA 1
ATOM 1501 C C . GLU A 1 210 ? 46.985 -6.668 -51.618 1.00 67.94 210 GLU A C 1
ATOM 1503 O O . GLU A 1 210 ? 48.106 -6.398 -52.046 1.00 67.94 210 GLU A O 1
ATOM 1508 N N . ALA A 1 211 ? 45.896 -6.048 -52.089 1.00 69.88 211 ALA A N 1
ATOM 1509 C CA . ALA A 1 211 ? 45.896 -5.083 -53.193 1.00 69.88 211 ALA A CA 1
ATOM 1510 C C . ALA A 1 211 ? 46.344 -3.654 -52.805 1.00 69.88 211 ALA A C 1
ATOM 1512 O O . ALA A 1 211 ? 46.340 -2.765 -53.653 1.00 69.88 211 ALA A O 1
ATOM 1513 N N . GLY A 1 212 ? 46.740 -3.424 -51.547 1.00 68.81 212 GLY A N 1
ATOM 1514 C CA . GLY A 1 212 ? 47.031 -2.090 -51.020 1.00 68.81 212 GLY A CA 1
ATOM 1515 C C . GLY A 1 212 ? 45.760 -1.407 -50.519 1.00 68.81 212 GLY A C 1
ATOM 1516 O O . GLY A 1 212 ? 44.999 -0.824 -51.282 1.00 68.81 212 GLY A O 1
ATOM 1517 N N . GLY A 1 213 ? 45.521 -1.503 -49.214 1.00 78.25 213 GLY A N 1
ATOM 1518 C CA . GLY A 1 213 ? 44.352 -0.937 -48.551 1.00 78.25 213 GLY A CA 1
ATOM 1519 C C . GLY A 1 213 ? 44.089 -1.608 -47.208 1.00 78.25 213 GLY A C 1
ATOM 1520 O O . GLY A 1 213 ? 44.825 -2.506 -46.792 1.00 78.25 213 GLY A O 1
ATOM 1521 N N . ALA A 1 214 ? 43.019 -1.187 -46.547 1.00 80.50 214 ALA A N 1
ATOM 1522 C CA . ALA A 1 214 ? 42.535 -1.749 -45.298 1.00 80.50 214 ALA A CA 1
ATOM 1523 C C . ALA A 1 214 ? 41.022 -1.982 -45.378 1.00 80.50 214 ALA A C 1
ATOM 1525 O O . ALA A 1 214 ? 40.295 -1.261 -46.056 1.00 80.50 214 ALA A O 1
ATOM 1526 N N . SER A 1 215 ? 40.542 -3.004 -44.685 1.00 84.00 215 SER A N 1
ATOM 1527 C CA . SER A 1 215 ? 39.124 -3.287 -44.516 1.00 84.00 215 SER A CA 1
ATOM 1528 C C . SER A 1 215 ? 38.796 -3.232 -43.035 1.00 84.00 215 SER A C 1
ATOM 1530 O O . SER A 1 215 ? 39.380 -3.977 -42.246 1.00 84.00 215 SER A O 1
ATOM 1532 N N . PHE A 1 216 ? 37.865 -2.362 -42.656 1.00 87.00 216 PHE A N 1
ATOM 1533 C CA . PHE A 1 216 ? 37.417 -2.224 -41.277 1.00 87.00 216 PHE A CA 1
ATOM 1534 C C . PHE A 1 216 ? 36.042 -2.850 -41.117 1.00 87.00 216 PHE A C 1
ATOM 1536 O O . PHE A 1 216 ? 35.118 -2.507 -41.843 1.00 87.00 216 PHE A O 1
ATOM 1543 N N . THR A 1 217 ? 35.888 -3.748 -40.155 1.00 88.12 217 THR A N 1
ATOM 1544 C CA . THR A 1 217 ? 34.581 -4.285 -39.773 1.00 88.12 217 THR A CA 1
ATOM 1545 C C . THR A 1 217 ? 34.159 -3.655 -38.460 1.00 88.12 217 THR A C 1
ATOM 1547 O O . THR A 1 217 ? 34.899 -3.726 -37.480 1.00 88.12 217 THR A O 1
ATOM 1550 N N . VAL A 1 218 ? 32.980 -3.040 -38.451 1.00 89.44 218 VAL A N 1
ATOM 1551 C CA . VAL A 1 218 ? 32.343 -2.489 -37.254 1.00 89.44 218 VAL A CA 1
ATOM 1552 C C . VAL A 1 218 ? 31.138 -3.354 -36.931 1.00 89.44 218 VAL A C 1
ATOM 1554 O O . VAL A 1 218 ? 30.253 -3.496 -37.770 1.00 89.44 218 VAL A O 1
ATOM 1557 N N . SER A 1 219 ? 31.104 -3.915 -35.725 1.00 88.56 219 SER A N 1
ATOM 1558 C CA . SER A 1 219 ? 30.005 -4.746 -35.226 1.00 88.56 219 SER A CA 1
ATOM 1559 C C . SER A 1 219 ? 29.308 -4.065 -34.058 1.00 88.56 219 SER A C 1
ATOM 1561 O O . SER A 1 219 ? 29.974 -3.536 -33.168 1.00 88.56 219 SER A O 1
ATOM 1563 N N . ASN A 1 220 ? 27.976 -4.139 -34.018 1.00 87.75 220 ASN A N 1
ATOM 1564 C CA . ASN A 1 220 ? 27.174 -3.708 -32.879 1.00 87.75 220 ASN A CA 1
ATOM 1565 C C . ASN A 1 220 ? 26.718 -4.910 -32.041 1.00 87.75 220 ASN A C 1
ATOM 1567 O O . ASN A 1 220 ? 25.765 -5.600 -32.388 1.00 87.75 220 ASN A O 1
ATOM 1571 N N . SER A 1 221 ? 27.385 -5.150 -30.913 1.00 84.44 221 SER A N 1
ATOM 1572 C CA . SER A 1 221 ? 27.028 -6.217 -29.960 1.00 84.44 221 SER A CA 1
ATOM 1573 C C . SER A 1 221 ? 25.993 -5.784 -28.905 1.00 84.44 221 SER A C 1
ATOM 1575 O O . SER A 1 221 ? 25.590 -6.580 -28.055 1.00 84.44 221 SER A O 1
ATOM 1577 N N . GLY A 1 222 ? 25.571 -4.515 -28.944 1.00 81.56 222 GLY A N 1
ATOM 1578 C CA . GLY A 1 222 ? 24.536 -3.943 -28.083 1.00 81.56 222 GLY A CA 1
ATOM 1579 C C . GLY A 1 222 ? 23.181 -3.815 -28.784 1.00 81.56 222 GLY A C 1
ATOM 1580 O O . GLY A 1 222 ? 22.885 -4.522 -29.746 1.00 81.56 222 GLY A O 1
ATOM 1581 N N . SER A 1 223 ? 22.336 -2.904 -28.300 1.00 81.50 223 SER A N 1
ATOM 1582 C CA . SER A 1 223 ? 21.051 -2.588 -28.946 1.00 81.50 223 SER A CA 1
ATOM 1583 C C . SER A 1 223 ? 21.238 -1.811 -30.242 1.00 81.50 223 SER A C 1
ATOM 1585 O O . SER A 1 223 ? 22.279 -1.196 -30.467 1.00 81.50 223 SER A O 1
ATOM 1587 N N . ALA A 1 224 ? 20.196 -1.802 -31.076 1.00 84.31 224 ALA A N 1
ATOM 1588 C CA . ALA A 1 224 ? 20.162 -1.030 -32.310 1.00 84.31 224 ALA A CA 1
ATOM 1589 C C . ALA A 1 224 ? 20.467 0.454 -32.061 1.00 84.31 224 ALA A C 1
ATOM 1591 O O . ALA A 1 224 ? 20.015 1.049 -31.080 1.00 84.31 224 ALA A O 1
ATOM 1592 N N . MET A 1 225 ? 21.228 1.054 -32.970 1.00 84.19 225 MET A N 1
ATOM 1593 C CA . MET A 1 225 ? 21.542 2.475 -32.933 1.00 84.19 225 MET A CA 1
ATOM 1594 C C . MET A 1 225 ? 20.288 3.305 -33.216 1.00 84.19 225 MET A C 1
ATOM 1596 O O . MET A 1 225 ? 19.667 3.190 -34.273 1.00 84.19 225 MET A O 1
ATOM 1600 N N . THR A 1 226 ? 19.939 4.188 -32.283 1.00 82.06 226 THR A N 1
ATOM 1601 C CA . THR A 1 226 ? 18.779 5.086 -32.404 1.00 82.06 226 THR A CA 1
ATOM 1602 C C . THR A 1 226 ? 19.038 6.281 -33.322 1.00 82.06 226 THR A C 1
ATOM 1604 O O . THR A 1 226 ? 18.096 6.919 -33.781 1.00 82.06 226 THR A O 1
ATOM 1607 N N . SER A 1 227 ? 20.305 6.584 -33.602 1.00 81.75 227 SER A N 1
ATOM 1608 C CA . SER A 1 227 ? 20.741 7.613 -34.543 1.00 81.75 227 SER A CA 1
ATOM 1609 C C . SER A 1 227 ? 22.030 7.182 -35.240 1.00 81.75 227 SER A C 1
ATOM 1611 O O . SER A 1 227 ? 22.824 6.414 -34.690 1.00 81.75 227 SER A O 1
ATOM 1613 N N . ALA A 1 228 ? 22.238 7.674 -36.461 1.00 85.19 228 ALA A N 1
ATOM 1614 C CA . ALA A 1 228 ? 23.488 7.470 -37.179 1.00 85.19 228 ALA A CA 1
ATOM 1615 C C . ALA A 1 228 ? 24.649 8.175 -36.458 1.00 85.19 228 ALA A C 1
ATOM 1617 O O . ALA A 1 228 ? 24.504 9.307 -35.992 1.00 85.19 228 ALA A O 1
ATOM 1618 N N . GLN A 1 229 ? 25.801 7.512 -36.386 1.00 83.69 229 GLN A N 1
ATOM 1619 C CA . GLN A 1 229 ? 27.038 8.069 -35.839 1.00 83.69 229 GLN A CA 1
ATOM 1620 C C . GLN A 1 229 ? 28.070 8.268 -36.944 1.00 83.69 229 GLN A C 1
ATOM 1622 O O . GLN A 1 229 ? 28.125 7.495 -37.900 1.00 83.69 229 GLN A O 1
ATOM 1627 N N . THR A 1 230 ? 28.904 9.293 -36.799 1.00 87.50 230 THR A N 1
ATOM 1628 C CA . THR A 1 230 ? 29.999 9.578 -37.732 1.00 87.50 230 THR A CA 1
ATOM 1629 C C . THR A 1 230 ? 31.226 8.744 -37.379 1.00 87.50 230 THR A C 1
ATOM 1631 O O . THR A 1 230 ? 31.622 8.704 -36.216 1.00 87.50 230 THR A O 1
ATOM 1634 N N . TYR A 1 231 ? 31.853 8.123 -38.375 1.00 88.31 231 TYR A N 1
ATOM 1635 C CA . TYR A 1 231 ? 33.161 7.484 -38.244 1.00 88.31 231 TYR A CA 1
ATOM 1636 C C . TYR A 1 231 ? 34.215 8.242 -39.052 1.00 88.31 231 TYR A C 1
ATOM 1638 O O . TYR A 1 231 ? 33.902 8.887 -40.059 1.00 88.31 231 TYR A O 1
ATOM 1646 N N . THR A 1 232 ? 35.473 8.128 -38.632 1.00 87.94 232 THR A N 1
ATOM 1647 C CA . THR A 1 232 ? 36.629 8.631 -39.382 1.00 87.94 232 THR A CA 1
ATOM 1648 C C . THR A 1 232 ? 37.729 7.579 -39.445 1.00 87.94 232 THR A C 1
ATOM 1650 O O . THR A 1 232 ? 37.950 6.834 -38.493 1.00 87.94 232 THR A O 1
ATOM 1653 N N . ILE A 1 233 ? 38.417 7.512 -40.581 1.00 85.44 233 ILE A N 1
ATOM 1654 C CA . ILE A 1 233 ? 39.653 6.754 -40.772 1.00 85.44 233 ILE A CA 1
ATOM 1655 C C . ILE A 1 233 ? 40.777 7.776 -40.813 1.00 85.44 233 ILE A C 1
ATOM 1657 O O . ILE A 1 233 ? 40.720 8.704 -41.624 1.00 85.44 233 ILE A O 1
ATOM 1661 N N . THR A 1 234 ? 41.772 7.623 -39.946 1.00 83.50 234 THR A N 1
ATOM 1662 C CA . THR A 1 234 ? 42.925 8.524 -39.874 1.00 83.50 234 THR A CA 1
ATOM 1663 C C . THR A 1 234 ? 44.229 7.815 -40.212 1.00 83.50 234 THR A C 1
ATOM 1665 O O . THR A 1 234 ? 44.323 6.599 -40.029 1.00 83.50 234 THR A O 1
ATOM 1668 N N . ASP A 1 235 ? 45.230 8.564 -40.676 1.00 81.12 235 ASP A N 1
ATOM 1669 C CA . ASP A 1 235 ? 46.626 8.103 -40.702 1.00 81.12 235 ASP A CA 1
ATOM 1670 C C . ASP A 1 235 ? 47.249 8.106 -39.289 1.00 81.12 235 ASP A C 1
ATOM 1672 O O . ASP A 1 235 ? 46.579 8.394 -38.289 1.00 81.12 235 ASP A O 1
ATOM 1676 N N . GLU A 1 236 ? 48.531 7.742 -39.216 1.00 78.75 236 GLU A N 1
ATOM 1677 C CA . GLU A 1 236 ? 49.343 7.739 -37.993 1.00 78.75 236 GLU A CA 1
ATOM 1678 C C . GLU A 1 236 ? 49.519 9.145 -37.390 1.00 78.75 236 GLU A C 1
ATOM 1680 O O . GLU A 1 236 ? 49.576 9.285 -36.169 1.00 78.75 236 GLU A O 1
ATOM 1685 N N . ASP A 1 237 ? 49.495 10.187 -38.225 1.00 81.19 237 ASP A N 1
ATOM 1686 C CA . ASP A 1 237 ? 49.582 11.594 -37.818 1.00 81.19 237 ASP A CA 1
ATOM 1687 C C . ASP A 1 237 ? 48.223 12.170 -37.358 1.00 81.19 237 ASP A C 1
ATOM 1689 O O . ASP A 1 237 ? 48.139 13.304 -36.880 1.00 81.19 237 ASP A O 1
ATOM 1693 N N . GLY A 1 238 ? 47.141 11.387 -37.462 1.00 76.81 238 GLY A N 1
ATOM 1694 C CA . GLY A 1 238 ? 45.788 11.770 -37.061 1.00 76.81 238 GLY A CA 1
ATOM 1695 C C . GLY A 1 238 ? 45.003 12.558 -38.115 1.00 76.81 238 GLY A C 1
ATOM 1696 O O . GLY A 1 238 ? 43.898 13.023 -37.814 1.00 76.81 238 GLY A O 1
ATOM 1697 N N . ASN A 1 239 ? 45.510 12.689 -39.343 1.00 82.12 239 ASN A N 1
ATOM 1698 C CA . ASN A 1 239 ? 44.782 13.323 -40.439 1.00 82.12 239 ASN A CA 1
ATOM 1699 C C . ASN A 1 239 ? 43.630 12.429 -40.892 1.00 82.12 239 ASN A C 1
ATOM 1701 O O . ASN A 1 239 ? 43.799 11.227 -41.087 1.00 82.12 239 ASN A O 1
ATOM 1705 N N . VAL A 1 240 ? 42.451 13.015 -41.103 1.00 84.44 240 VAL A N 1
ATOM 1706 C CA . VAL A 1 240 ? 41.275 12.280 -41.584 1.00 84.44 240 VAL A CA 1
ATOM 1707 C C . VAL A 1 240 ? 41.433 11.971 -43.071 1.00 84.44 240 VAL A C 1
ATOM 1709 O O . VAL A 1 240 ? 41.415 12.872 -43.904 1.00 84.44 240 VAL A O 1
ATOM 1712 N N . LEU A 1 241 ? 41.543 10.685 -43.396 1.00 83.44 241 LEU A N 1
ATOM 1713 C CA . LEU A 1 241 ? 41.660 10.169 -44.759 1.00 83.44 241 LEU A CA 1
ATOM 1714 C C . LEU A 1 241 ? 40.292 9.844 -45.374 1.00 83.44 241 LEU A C 1
ATOM 1716 O O . LEU A 1 241 ? 40.097 9.999 -46.576 1.00 83.44 241 LEU A O 1
ATOM 1720 N N . GLN A 1 242 ? 39.341 9.387 -44.555 1.00 85.19 242 GLN A N 1
ATOM 1721 C CA . GLN A 1 242 ? 37.965 9.095 -44.965 1.00 85.19 242 GLN A CA 1
ATOM 1722 C C . GLN A 1 242 ? 37.011 9.314 -43.790 1.00 85.19 242 GLN A C 1
ATOM 1724 O O . GLN A 1 242 ? 37.363 9.075 -42.636 1.00 85.19 242 GLN A O 1
ATOM 1729 N N . SER A 1 243 ? 35.784 9.738 -44.076 1.00 88.19 243 SER A N 1
ATOM 1730 C CA . SER A 1 243 ? 34.710 9.832 -43.090 1.00 88.19 243 SER A CA 1
ATOM 1731 C C . SER A 1 243 ? 33.380 9.387 -43.687 1.00 88.19 243 SER A C 1
ATOM 1733 O O . SER A 1 243 ? 33.205 9.340 -44.905 1.00 88.19 243 SER A O 1
ATOM 1735 N N . GLY A 1 244 ? 32.440 9.034 -42.819 1.00 87.69 244 GLY A N 1
ATOM 1736 C CA . GLY A 1 244 ? 31.090 8.654 -43.211 1.00 87.69 244 GLY A CA 1
ATOM 1737 C C . GLY A 1 244 ? 30.193 8.483 -41.998 1.00 87.69 244 GLY A C 1
ATOM 1738 O O . GLY A 1 244 ? 30.598 8.757 -40.869 1.00 87.69 244 GLY A O 1
ATOM 1739 N N . THR A 1 245 ? 28.970 8.019 -42.225 1.00 87.44 245 THR A N 1
ATOM 1740 C CA . THR A 1 245 ? 28.030 7.681 -41.155 1.00 87.44 245 THR A CA 1
ATOM 1741 C C . THR A 1 245 ? 27.753 6.185 -41.136 1.00 87.44 245 THR A C 1
ATOM 1743 O O . THR A 1 245 ? 27.814 5.512 -42.164 1.00 87.44 245 THR A O 1
ATOM 1746 N N . LEU A 1 246 ? 27.460 5.654 -39.953 1.00 89.12 246 LEU A N 1
ATOM 1747 C CA . LEU A 1 246 ? 26.991 4.288 -39.767 1.00 89.12 246 LEU A CA 1
ATOM 1748 C C . LEU A 1 246 ? 25.797 4.285 -38.811 1.00 89.12 246 LEU A C 1
ATOM 1750 O O . LEU A 1 246 ? 25.774 5.020 -37.822 1.00 89.12 246 LEU A O 1
ATOM 1754 N N . GLN A 1 247 ? 24.802 3.459 -39.115 1.00 88.56 247 GLN A N 1
ATOM 1755 C CA . GLN A 1 247 ? 23.676 3.165 -38.238 1.00 88.56 247 GLN A CA 1
ATOM 1756 C C . GLN A 1 247 ? 23.411 1.668 -38.328 1.00 88.56 247 GLN A C 1
ATOM 1758 O O . GLN A 1 247 ? 22.981 1.183 -39.367 1.00 88.56 247 GLN A O 1
ATOM 1763 N N . LEU A 1 248 ? 23.724 0.951 -37.254 1.00 86.19 248 LEU A N 1
ATOM 1764 C CA . LEU A 1 248 ? 23.648 -0.504 -37.191 1.00 86.19 248 LEU A CA 1
ATOM 1765 C C . LEU A 1 248 ? 22.509 -0.935 -36.269 1.00 86.19 248 LEU A C 1
ATOM 1767 O O . LEU A 1 248 ? 22.368 -0.433 -35.147 1.00 86.19 248 LEU A O 1
ATOM 1771 N N . GLY A 1 249 ? 21.726 -1.906 -36.723 1.00 82.62 249 GLY A N 1
ATOM 1772 C CA . GLY A 1 249 ? 20.822 -2.696 -35.904 1.00 82.62 249 GLY A CA 1
ATOM 1773 C C . GLY A 1 249 ? 21.561 -3.501 -34.830 1.00 82.62 249 GLY A C 1
ATOM 1774 O O . GLY A 1 249 ? 22.792 -3.528 -34.758 1.00 82.62 249 GLY A O 1
ATOM 1775 N N . ALA A 1 250 ? 20.803 -4.144 -33.944 1.00 79.06 250 ALA A N 1
ATOM 1776 C CA . ALA A 1 250 ? 21.374 -5.025 -32.928 1.00 79.06 250 ALA A CA 1
ATOM 1777 C C . ALA A 1 250 ? 21.974 -6.275 -33.593 1.00 79.06 250 ALA A C 1
ATOM 1779 O O . ALA A 1 250 ? 21.301 -6.929 -34.386 1.00 79.06 250 ALA A O 1
ATOM 1780 N N . GLY A 1 251 ? 23.228 -6.604 -33.276 1.00 79.44 251 GLY A N 1
ATOM 1781 C CA . GLY A 1 251 ? 23.954 -7.724 -33.886 1.00 79.44 251 GLY A CA 1
ATOM 1782 C C . GLY A 1 251 ? 24.399 -7.483 -35.333 1.00 79.44 251 GLY A C 1
ATOM 1783 O O . GLY A 1 251 ? 24.986 -8.376 -35.941 1.00 79.44 251 GLY A O 1
ATOM 1784 N N . GLU A 1 252 ? 24.133 -6.302 -35.895 1.00 85.75 252 GLU A N 1
ATOM 1785 C CA . GLU A 1 252 ? 24.509 -5.971 -37.266 1.00 85.75 252 GLU A CA 1
ATOM 1786 C C . GLU A 1 252 ? 25.988 -5.573 -37.350 1.00 85.75 252 GLU A C 1
ATOM 1788 O O . GLU A 1 252 ? 26.561 -4.995 -36.420 1.00 85.75 252 GLU A O 1
ATOM 1793 N N . SER A 1 253 ? 26.612 -5.896 -38.483 1.00 89.94 253 SER A N 1
ATOM 1794 C CA . SER A 1 253 ? 27.983 -5.515 -38.808 1.00 89.94 253 SER A CA 1
ATOM 1795 C C . SER A 1 253 ? 28.051 -4.878 -40.187 1.00 89.94 253 SER A C 1
ATOM 1797 O O . SER A 1 253 ? 27.346 -5.295 -41.103 1.00 89.94 253 SER A O 1
ATOM 1799 N N . ILE A 1 254 ? 28.950 -3.912 -40.346 1.00 89.50 254 ILE A N 1
ATOM 1800 C CA . ILE A 1 254 ? 29.280 -3.308 -41.637 1.00 89.50 254 ILE A CA 1
ATOM 1801 C C . ILE A 1 254 ? 30.777 -3.407 -41.892 1.00 89.50 254 ILE A C 1
ATOM 1803 O O . ILE A 1 254 ? 31.591 -3.235 -40.982 1.00 89.50 254 ILE A O 1
ATOM 1807 N N . THR A 1 255 ? 31.136 -3.654 -43.147 1.00 89.19 255 THR A N 1
ATOM 1808 C CA . THR A 1 255 ? 32.520 -3.622 -43.612 1.00 89.19 255 THR A CA 1
ATOM 1809 C C . THR A 1 255 ? 32.749 -2.363 -44.439 1.00 89.19 255 THR A C 1
ATOM 1811 O O . THR A 1 255 ? 32.061 -2.121 -45.428 1.00 89.19 255 THR A O 1
ATOM 1814 N N . ILE A 1 256 ? 33.725 -1.562 -44.023 1.00 86.62 256 ILE A N 1
ATOM 1815 C CA . ILE A 1 256 ? 34.119 -0.300 -44.638 1.00 86.62 256 ILE A CA 1
ATOM 1816 C C . ILE A 1 256 ? 35.464 -0.531 -45.340 1.00 86.62 256 ILE A C 1
ATOM 1818 O O . ILE A 1 256 ? 36.490 -0.668 -44.662 1.00 86.62 256 ILE A O 1
ATOM 1822 N N . PRO A 1 257 ? 35.488 -0.602 -46.682 1.00 84.56 257 PRO A N 1
ATOM 1823 C CA . PRO A 1 257 ? 36.734 -0.683 -47.425 1.00 84.56 257 PRO A CA 1
ATOM 1824 C C . PRO A 1 257 ? 37.422 0.685 -47.464 1.00 84.56 257 PRO A C 1
ATOM 1826 O O . PRO A 1 257 ? 36.776 1.723 -47.619 1.00 84.56 257 PRO A O 1
ATOM 1829 N N . PHE A 1 258 ? 38.746 0.673 -47.370 1.00 82.25 258 PHE A N 1
ATOM 1830 C CA . PHE A 1 258 ? 39.603 1.838 -47.526 1.00 82.25 258 PHE A CA 1
ATOM 1831 C C . PHE A 1 258 ? 40.785 1.486 -48.431 1.00 82.25 258 PHE A C 1
ATOM 1833 O O . PHE A 1 258 ? 41.486 0.501 -48.206 1.00 82.25 258 PHE A O 1
ATOM 1840 N N . THR A 1 259 ? 41.014 2.285 -49.470 1.00 77.44 259 THR A N 1
ATOM 1841 C CA . THR A 1 259 ? 42.125 2.077 -50.410 1.00 77.44 259 THR A CA 1
ATOM 1842 C C . THR A 1 259 ? 43.113 3.221 -50.255 1.00 77.44 259 THR A C 1
ATOM 1844 O O . THR A 1 259 ? 42.776 4.366 -50.542 1.00 77.44 259 THR A O 1
ATOM 1847 N N . ALA A 1 260 ? 44.330 2.913 -49.812 1.00 65.50 260 ALA A N 1
ATOM 1848 C CA . ALA A 1 260 ? 45.413 3.882 -49.723 1.00 65.50 260 ALA A CA 1
ATOM 1849 C C . ALA A 1 260 ? 46.777 3.217 -49.937 1.00 65.50 260 ALA A C 1
ATOM 1851 O O . ALA A 1 260 ? 46.942 2.021 -49.666 1.00 65.50 260 ALA A O 1
ATOM 1852 N N . PRO A 1 261 ? 47.781 3.986 -50.389 1.00 57.47 261 PRO A N 1
ATOM 1853 C CA . PRO A 1 261 ? 49.152 3.512 -50.449 1.00 57.47 261 PRO A CA 1
ATOM 1854 C C . PRO A 1 261 ? 49.699 3.306 -49.026 1.00 57.47 261 PRO A C 1
ATOM 1856 O O . PRO A 1 261 ? 50.033 4.264 -48.344 1.00 57.47 261 PRO A O 1
ATOM 1859 N N . ARG A 1 262 ? 49.760 2.038 -48.592 1.00 56.03 262 ARG A N 1
ATOM 1860 C CA . ARG A 1 262 ? 50.575 1.487 -47.483 1.00 56.03 262 ARG A CA 1
ATOM 1861 C C . ARG A 1 262 ? 50.891 2.473 -46.336 1.00 56.03 262 ARG A C 1
ATOM 1863 O O . ARG A 1 262 ? 52.050 2.822 -46.138 1.00 56.03 262 ARG A O 1
ATOM 1870 N N . ALA A 1 263 ? 49.882 2.853 -45.556 1.00 58.03 263 ALA A N 1
ATOM 1871 C CA . ALA A 1 263 ? 50.052 3.569 -44.289 1.00 58.03 263 ALA A CA 1
ATOM 1872 C C . ALA A 1 263 ? 49.286 2.845 -43.171 1.00 58.03 263 ALA A C 1
ATOM 1874 O O . ALA A 1 263 ? 48.269 2.199 -43.438 1.00 58.03 263 ALA A O 1
ATOM 1875 N N . ALA A 1 264 ? 49.777 2.929 -41.932 1.00 58.56 264 ALA A N 1
ATOM 1876 C CA . ALA A 1 264 ? 49.023 2.480 -40.767 1.00 58.56 264 ALA A CA 1
ATOM 1877 C C . ALA A 1 264 ? 47.819 3.413 -40.574 1.00 58.56 264 ALA A C 1
ATOM 1879 O O . ALA A 1 264 ? 47.974 4.631 -40.527 1.00 58.56 264 ALA A O 1
ATOM 1880 N N . THR A 1 265 ? 46.614 2.848 -40.498 1.00 62.34 265 THR A N 1
ATOM 1881 C CA . THR A 1 265 ? 45.374 3.632 -40.408 1.00 62.34 265 THR A CA 1
ATOM 1882 C C . THR A 1 265 ? 44.479 3.140 -39.286 1.00 62.34 265 THR A C 1
ATOM 1884 O O . THR A 1 265 ? 44.319 1.932 -39.111 1.00 62.34 265 THR A O 1
ATOM 1887 N N . THR A 1 266 ? 43.855 4.072 -38.569 1.00 70.94 266 THR A N 1
ATOM 1888 C CA . THR A 1 266 ? 42.974 3.785 -37.428 1.00 70.94 266 THR A CA 1
ATOM 1889 C C . THR A 1 266 ? 41.550 4.240 -37.728 1.00 70.94 266 THR A C 1
ATOM 1891 O O . THR A 1 266 ? 41.346 5.356 -38.198 1.00 70.94 266 THR A O 1
ATOM 1894 N N . LEU A 1 267 ? 40.559 3.395 -37.431 1.00 72.75 267 LEU A N 1
ATOM 1895 C CA . LEU A 1 267 ? 39.146 3.777 -37.445 1.00 72.75 267 LEU A CA 1
ATOM 1896 C C . LEU A 1 267 ? 38.744 4.277 -36.054 1.00 72.75 267 LEU A C 1
ATOM 1898 O O . LEU A 1 267 ? 38.926 3.554 -35.077 1.00 72.75 267 LEU A O 1
ATOM 1902 N N . LYS A 1 268 ? 38.151 5.469 -35.974 1.00 73.56 268 LYS A N 1
ATOM 1903 C CA . LYS A 1 268 ? 37.575 6.019 -34.741 1.00 73.56 268 LYS A CA 1
ATOM 1904 C C . LYS A 1 268 ? 36.056 6.072 -34.825 1.00 73.56 268 LYS A C 1
ATOM 1906 O O . LYS A 1 268 ? 35.490 6.462 -35.850 1.00 73.56 268 LYS A O 1
ATOM 1911 N N . THR A 1 269 ? 35.407 5.720 -33.719 1.00 64.88 269 THR A N 1
ATOM 1912 C CA . THR A 1 269 ? 33.962 5.908 -33.523 1.00 64.88 269 THR A CA 1
ATOM 1913 C C . THR A 1 269 ? 33.741 6.668 -32.213 1.00 64.88 269 THR A C 1
ATOM 1915 O O . THR A 1 269 ? 34.576 6.570 -31.328 1.00 64.88 269 THR A O 1
ATOM 1918 N N . PRO A 1 270 ? 32.640 7.411 -32.020 1.00 54.75 270 PRO A N 1
ATOM 1919 C CA . PRO A 1 270 ? 32.441 8.222 -30.811 1.00 54.75 270 PRO A CA 1
ATOM 1920 C C . PRO A 1 270 ? 32.516 7.454 -29.475 1.00 54.75 270 PRO A C 1
ATOM 1922 O O . PRO A 1 270 ? 32.696 8.078 -28.434 1.00 54.75 270 PRO A O 1
ATOM 1925 N N . ASN A 1 271 ? 32.389 6.121 -29.502 1.00 50.31 271 ASN A N 1
ATOM 1926 C CA . ASN A 1 271 ? 32.404 5.247 -28.327 1.00 50.31 271 ASN A CA 1
ATOM 1927 C C . ASN A 1 271 ? 33.687 4.390 -28.186 1.00 50.31 271 ASN A C 1
ATOM 1929 O O . ASN A 1 271 ? 33.725 3.556 -27.282 1.00 50.31 271 ASN A O 1
ATOM 1933 N N . GLN A 1 272 ? 34.691 4.566 -29.062 1.00 44.59 272 GLN A N 1
ATOM 1934 C CA . GLN A 1 272 ? 36.009 3.896 -29.047 1.00 44.59 272 GLN A CA 1
ATOM 1935 C C . GLN A 1 272 ? 37.101 4.832 -29.582 1.00 44.59 272 GLN A C 1
ATOM 1937 O O . GLN A 1 272 ? 37.003 5.224 -30.772 1.00 44.59 272 GLN A O 1
#

Foldseek 3Di:
DDADPVQKDKDKDWAQDAWFPDKKKKWKADPPDDIDIDIDTAGHGDMDMDIDGQFIKMWIWGQDPVGGIDIDIDTGDSDPDDPDPDDDDDDDPDPDDPPDDDDDAWDWAWEKDKDADLVLKIKMKIWTQTAWDPDKWKKFKADPVRDTQDIDIDTAGHGDMDMDIGDDDAAKMWMDTPRYDIDIDGSPPNPPPPPDFFPWDKDKDWDADPVAWIKIKIWTQTAWAPDWWKKFKAFPVRDTPDIDIDTAHHGGMDIDITHDHDTDIDMDTPND

Radius of gyration: 40.57 Å; chains: 1; bounding box: 89×31×114 Å